Protein AF-A0A7W1L2C9-F1 (afdb_monomer_lite)

Sequence (223 aa):
MSAKVLQIIEAGPLLKAVPKPQPEESPPPKVDAHSEAVGVLASTPTKADAHTAPQVDAHKNDRHSKTRARVSLRPNKDILQRFRVFCAQHGIDLQDFFELAGVHYIEYVDAHKLQVVDAKTPSDDLMIFKTDDDIICLYREYTGNRWKPGDDRAAARFNQTDRRVIELGILQTKFRAGRKRINSFAYFVPEIEEIIELQISTEMLAVVLRRRREQWVKLQGQA

Radius of gyration: 32.8 Å; chains: 1; bounding box: 50×90×96 Å

Secondary structure (DSSP, 8-state):
------PPP------PPPPPPPPP---------------------------------TTTT-TTGGG---------HHHHHHHHHHHHHHT--HHHHHHHHHHHHHHHHHHHHHHT---------S---PPPHHHHHHHHHHH-PPP-HHHHHHHGGGTTS-HHHHHHHHHHHHHHHTTPPP-SGGGTHHHHHHHHHTT--HHHHHHHHHHHHHHHHHHHTT-

Structure (mmCIF, N/CA/C/O backbone):
data_AF-A0A7W1L2C9-F1
#
_entry.id   AF-A0A7W1L2C9-F1
#
loop_
_atom_site.group_PDB
_atom_site.id
_atom_site.type_symbol
_atom_site.label_atom_id
_atom_site.label_alt_id
_atom_site.label_comp_id
_atom_site.label_asym_id
_atom_site.label_entity_id
_atom_site.label_seq_id
_atom_site.pdbx_PDB_ins_code
_atom_site.Cartn_x
_atom_site.Cartn_y
_atom_site.Cartn_z
_atom_site.occupancy
_atom_site.B_iso_or_equiv
_atom_site.auth_seq_id
_atom_site.auth_comp_id
_atom_site.auth_asym_id
_atom_site.auth_atom_id
_atom_site.pdbx_PDB_model_num
ATOM 1 N N . MET A 1 1 ? 8.184 44.073 -33.736 1.00 45.25 1 MET A N 1
ATOM 2 C CA . MET A 1 1 ? 8.603 44.827 -32.537 1.00 45.25 1 MET A CA 1
ATOM 3 C C . MET A 1 1 ? 7.383 45.059 -31.665 1.00 45.25 1 MET A C 1
ATOM 5 O O . MET A 1 1 ? 6.500 45.768 -32.114 1.00 45.25 1 MET A O 1
ATOM 9 N N . SER A 1 2 ? 7.292 44.419 -30.498 1.00 42.06 2 SER A N 1
ATOM 10 C CA . SER A 1 2 ? 6.789 45.025 -29.252 1.00 42.06 2 SER A CA 1
ATOM 11 C C . SER A 1 2 ? 6.774 43.940 -28.176 1.00 42.06 2 SER A C 1
ATOM 13 O O . SER A 1 2 ? 5.904 43.074 -28.156 1.00 42.06 2 SER A O 1
ATOM 15 N N . ALA A 1 3 ? 7.781 43.973 -27.310 1.00 46.75 3 ALA A N 1
ATOM 16 C CA . ALA A 1 3 ? 7.834 43.177 -26.097 1.00 46.75 3 ALA A CA 1
ATOM 17 C C . ALA A 1 3 ? 6.904 43.806 -25.051 1.00 46.75 3 ALA A C 1
ATOM 19 O O . ALA A 1 3 ? 6.967 45.014 -24.820 1.00 46.75 3 ALA A O 1
ATOM 20 N N . LYS A 1 4 ? 6.060 43.000 -24.403 1.00 54.03 4 LYS A N 1
ATOM 21 C CA . LYS A 1 4 ? 5.430 43.371 -23.133 1.00 54.03 4 LYS A CA 1
ATOM 22 C C . LYS A 1 4 ? 5.818 42.343 -22.081 1.00 54.03 4 LYS A C 1
ATOM 24 O O . LYS A 1 4 ? 5.312 41.229 -22.041 1.00 54.03 4 LYS A O 1
ATOM 29 N N . VAL A 1 5 ? 6.787 42.780 -21.289 1.00 56.44 5 VAL A N 1
ATOM 30 C CA . VAL A 1 5 ? 7.244 42.226 -20.021 1.00 56.44 5 VAL A CA 1
ATOM 31 C C . VAL A 1 5 ? 6.086 42.290 -19.025 1.00 56.44 5 VAL A C 1
ATOM 33 O O . VAL A 1 5 ? 5.532 43.364 -18.799 1.00 56.44 5 VAL A O 1
ATOM 36 N N . LEU A 1 6 ? 5.735 41.156 -18.425 1.00 59.25 6 LEU A N 1
ATOM 37 C CA . LEU A 1 6 ? 4.940 41.098 -17.201 1.00 59.25 6 LEU A CA 1
ATOM 38 C C . LEU A 1 6 ? 5.766 40.353 -16.155 1.00 59.25 6 LEU A C 1
ATOM 40 O O . LEU A 1 6 ? 5.901 39.133 -16.197 1.00 59.25 6 LEU A O 1
ATOM 44 N N . GLN A 1 7 ? 6.356 41.132 -15.252 1.00 54.84 7 GLN A N 1
ATOM 45 C CA . GLN A 1 7 ? 6.893 40.667 -13.982 1.00 54.84 7 GLN A CA 1
ATOM 46 C C . GLN A 1 7 ? 5.711 40.440 -13.037 1.00 54.84 7 GLN A C 1
ATOM 48 O O . GLN A 1 7 ? 4.963 41.374 -12.750 1.00 54.84 7 GLN A O 1
ATOM 53 N N . ILE A 1 8 ? 5.534 39.205 -12.571 1.00 57.72 8 ILE A N 1
ATOM 54 C CA . ILE A 1 8 ? 4.637 38.892 -11.460 1.00 57.72 8 ILE A CA 1
ATOM 55 C C . ILE A 1 8 ? 5.511 38.717 -10.223 1.00 57.72 8 ILE A C 1
ATOM 57 O O . ILE A 1 8 ? 6.453 37.930 -10.209 1.00 57.72 8 ILE A O 1
ATOM 61 N N . ILE A 1 9 ? 5.197 39.542 -9.234 1.00 54.84 9 ILE A N 1
ATOM 62 C CA . ILE A 1 9 ? 5.862 39.709 -7.950 1.00 54.84 9 ILE A CA 1
ATOM 63 C C . ILE A 1 9 ? 5.532 38.510 -7.053 1.00 54.84 9 ILE A C 1
ATOM 65 O O . ILE A 1 9 ? 4.362 38.185 -6.848 1.00 54.84 9 ILE A O 1
ATOM 69 N N . GLU A 1 10 ? 6.570 37.881 -6.505 1.00 51.75 10 GLU A N 1
ATOM 70 C CA . GLU A 1 10 ? 6.481 36.920 -5.407 1.00 51.75 10 GLU A CA 1
ATOM 71 C C . GLU A 1 10 ? 6.030 37.636 -4.126 1.00 51.75 10 GLU A C 1
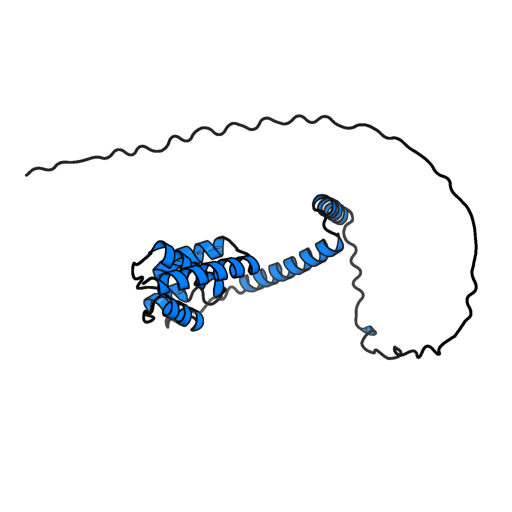ATOM 73 O O . GLU A 1 10 ? 6.755 38.453 -3.560 1.00 51.75 10 GLU A O 1
ATOM 78 N N . ALA A 1 11 ? 4.829 37.315 -3.646 1.00 55.00 11 ALA A N 1
ATOM 79 C CA . ALA A 1 11 ? 4.399 37.627 -2.289 1.00 55.00 11 ALA A CA 1
ATOM 80 C C . ALA A 1 11 ? 4.517 36.350 -1.448 1.00 55.00 11 ALA A C 1
ATOM 82 O O . ALA A 1 11 ? 3.634 35.491 -1.465 1.00 55.00 11 ALA A O 1
ATOM 83 N N . GLY A 1 12 ? 5.643 36.208 -0.746 1.00 54.06 12 GLY A N 1
ATOM 84 C CA . GLY A 1 12 ? 5.850 35.144 0.233 1.00 54.06 12 GLY A CA 1
ATOM 85 C C . GLY A 1 12 ? 4.898 35.290 1.433 1.00 54.06 12 GLY A C 1
ATOM 86 O O . GLY A 1 12 ? 4.607 36.414 1.853 1.00 54.06 12 GLY A O 1
ATOM 87 N N . PRO A 1 13 ? 4.392 34.184 2.005 1.00 62.78 13 PRO A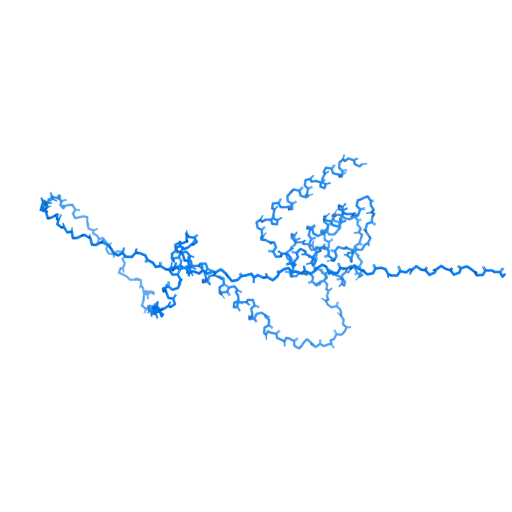 N 1
ATOM 88 C CA . PRO A 1 13 ? 3.485 34.244 3.142 1.00 62.78 13 PRO A CA 1
ATOM 89 C C . PRO A 1 13 ? 4.218 34.631 4.436 1.00 62.78 13 PRO A C 1
ATOM 91 O O . PRO A 1 13 ? 5.194 34.002 4.844 1.00 62.78 13 PRO A O 1
ATOM 94 N N . LEU A 1 14 ? 3.686 35.661 5.100 1.00 56.81 14 LEU A N 1
ATOM 95 C CA . LEU A 1 14 ? 4.005 36.075 6.466 1.00 56.81 14 LEU A CA 1
ATOM 96 C C . LEU A 1 14 ? 3.824 34.904 7.447 1.00 56.81 14 LEU A C 1
ATOM 98 O O . LEU A 1 14 ? 2.698 34.517 7.769 1.00 56.81 14 LEU A O 1
ATOM 102 N N . LEU A 1 15 ? 4.935 34.383 7.967 1.00 54.78 15 LEU A N 1
ATOM 103 C CA . LEU A 1 15 ? 4.950 33.500 9.131 1.00 54.78 15 LEU A CA 1
ATOM 104 C C . LEU A 1 15 ? 4.442 34.282 10.351 1.00 54.78 15 LEU A C 1
ATOM 106 O O . LEU A 1 15 ? 5.113 35.179 10.862 1.00 54.78 15 LEU A O 1
ATOM 110 N N . LYS A 1 16 ? 3.232 33.953 10.811 1.00 61.84 16 LYS A N 1
ATOM 111 C CA . LYS A 1 16 ? 2.705 34.434 12.091 1.00 61.84 16 LYS A CA 1
ATOM 112 C C . LYS A 1 16 ? 3.468 33.757 13.230 1.00 61.84 16 LYS A C 1
ATOM 114 O O . LYS A 1 16 ? 3.617 32.539 13.249 1.00 61.84 16 LYS A O 1
ATOM 119 N N . ALA A 1 17 ? 3.943 34.576 14.163 1.00 60.81 17 ALA A N 1
ATOM 120 C CA . ALA A 1 17 ? 4.671 34.162 15.351 1.00 60.81 17 ALA A CA 1
ATOM 121 C C . ALA A 1 17 ? 3.859 33.167 16.199 1.00 60.81 17 ALA A C 1
ATOM 123 O O . ALA A 1 17 ? 2.709 33.424 16.554 1.00 60.81 17 ALA A O 1
ATOM 124 N N . VAL A 1 18 ? 4.490 32.041 16.530 1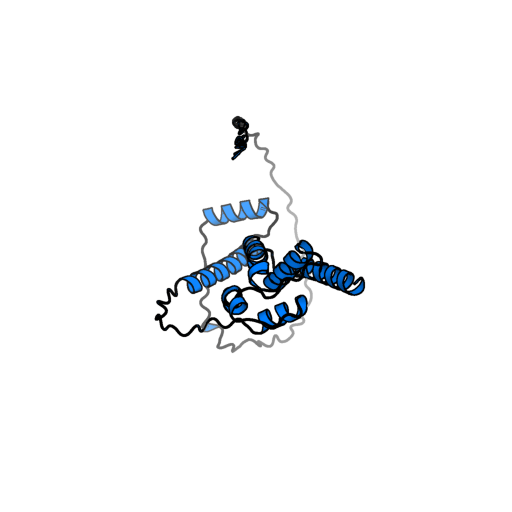.00 65.56 18 VAL A N 1
ATOM 125 C CA . VAL A 1 18 ? 3.989 31.040 17.476 1.00 65.56 18 VAL A CA 1
ATOM 126 C C . VAL A 1 18 ? 4.106 31.612 18.898 1.00 65.56 18 VAL A C 1
ATOM 128 O O . VAL A 1 18 ? 5.202 32.031 19.282 1.00 65.56 18 VAL A O 1
ATOM 131 N N . PRO A 1 19 ? 3.022 31.666 19.694 1.00 66.19 19 PRO A N 1
ATOM 132 C CA . PRO A 1 19 ? 3.102 32.099 21.082 1.00 66.19 19 PRO A CA 1
ATOM 133 C C . PRO A 1 19 ? 3.855 31.073 21.942 1.00 66.19 19 PRO A C 1
ATOM 135 O O . PRO A 1 19 ? 3.669 29.863 21.838 1.00 66.19 19 PRO A O 1
ATOM 138 N N . LYS A 1 20 ? 4.734 31.607 22.791 1.00 64.19 20 LYS A N 1
ATOM 139 C CA . LYS A 1 20 ? 5.613 30.907 23.733 1.00 64.19 20 LYS A CA 1
ATOM 140 C C . LYS A 1 20 ? 4.772 30.219 24.831 1.00 64.19 20 LYS A C 1
ATOM 142 O O . LYS A 1 20 ? 3.927 30.901 25.411 1.00 64.19 20 LYS A O 1
ATOM 147 N N . PRO A 1 21 ? 4.986 28.931 25.157 1.00 56.22 21 PRO A N 1
ATOM 148 C CA . PRO A 1 21 ? 4.278 28.277 26.257 1.00 56.22 21 PRO A CA 1
ATOM 149 C C . PRO A 1 21 ? 4.734 28.848 27.608 1.00 56.22 21 PRO A C 1
ATOM 151 O O . PRO A 1 21 ? 5.933 28.986 27.863 1.00 56.22 21 PRO A O 1
ATOM 154 N N . GLN A 1 22 ? 3.767 29.211 28.454 1.00 62.97 22 GLN A N 1
ATOM 155 C CA . GLN A 1 22 ? 4.004 29.570 29.852 1.00 62.97 22 GLN A CA 1
ATOM 156 C C . GLN A 1 22 ? 4.202 28.302 30.705 1.00 62.97 22 GLN A C 1
ATOM 158 O O . GLN A 1 22 ? 3.606 27.270 30.395 1.00 62.97 22 GLN A O 1
ATOM 163 N N . PRO A 1 23 ? 5.034 28.359 31.760 1.00 60.56 23 PRO A N 1
ATOM 164 C CA . PRO A 1 23 ? 5.236 27.247 32.682 1.00 60.56 23 PRO A CA 1
ATOM 165 C C . PRO A 1 23 ? 4.021 27.088 33.608 1.00 60.56 23 PRO A C 1
ATOM 167 O O . PRO A 1 23 ? 3.684 28.011 34.346 1.00 60.56 23 PRO A O 1
ATOM 170 N N . GLU A 1 24 ? 3.375 25.919 33.572 1.00 63.53 24 GLU A N 1
ATOM 171 C CA . GLU A 1 24 ? 2.377 25.531 34.571 1.00 63.53 24 GLU A CA 1
ATOM 172 C C . GLU A 1 24 ? 3.064 25.223 35.905 1.00 63.53 24 GLU A C 1
ATOM 174 O O . GLU A 1 24 ? 3.905 24.331 36.037 1.00 63.53 24 GLU A O 1
ATOM 179 N N . GLU A 1 25 ? 2.689 26.024 36.892 1.00 53.03 25 GLU A N 1
ATOM 180 C CA . GLU A 1 25 ? 3.097 25.981 38.283 1.00 53.03 25 GLU A CA 1
ATOM 181 C C . GLU A 1 25 ? 2.326 24.864 39.005 1.00 53.03 25 GLU A C 1
ATOM 183 O O . GLU A 1 25 ? 1.101 24.890 39.116 1.00 53.03 25 GLU A O 1
ATOM 188 N N . SER A 1 26 ? 3.044 23.848 39.483 1.00 60.34 26 SER A N 1
ATOM 189 C CA . SER A 1 26 ? 2.494 22.830 40.386 1.00 60.34 26 SER A CA 1
ATOM 190 C C . SER A 1 26 ? 2.449 23.363 41.820 1.00 60.34 26 SER A C 1
ATOM 192 O O . SER A 1 26 ? 3.417 23.988 42.257 1.00 60.34 26 SER A O 1
ATOM 194 N N . PRO A 1 27 ? 1.426 22.996 42.611 1.00 71.56 27 PRO A N 1
ATOM 195 C CA . PRO A 1 27 ? 1.694 22.697 44.018 1.00 71.56 27 PRO A CA 1
ATOM 196 C C . PRO A 1 27 ? 1.162 21.326 44.501 1.00 71.56 27 PRO A C 1
ATOM 198 O O . PRO A 1 27 ? 0.245 20.769 43.896 1.00 71.56 27 PRO A O 1
ATOM 201 N N . PRO A 1 28 ? 1.751 20.766 45.586 1.00 69.12 28 PRO A N 1
ATOM 202 C CA . PRO A 1 28 ? 1.682 19.345 45.937 1.00 69.12 28 PRO A CA 1
ATOM 203 C C . PRO A 1 28 ? 0.816 19.088 47.208 1.00 69.12 28 PRO A C 1
ATOM 205 O O . PRO A 1 28 ? -0.092 19.868 47.493 1.00 69.12 28 PRO A O 1
ATOM 208 N N . PRO A 1 29 ? 0.999 17.964 47.936 1.00 61.94 29 PRO A N 1
ATOM 209 C CA . PRO A 1 29 ? 0.010 16.910 48.169 1.00 61.94 29 PRO A CA 1
ATOM 210 C C . PRO A 1 29 ? -0.730 17.036 49.516 1.00 61.94 29 PRO A C 1
ATOM 212 O O . PRO A 1 29 ? -0.304 17.756 50.419 1.00 61.94 29 PRO A O 1
ATOM 215 N N . LYS A 1 30 ? -1.812 16.265 49.705 1.00 55.50 30 LYS A N 1
ATOM 216 C CA . LYS A 1 30 ? -2.440 16.089 51.024 1.00 55.50 30 LYS A CA 1
ATOM 217 C C . LYS A 1 30 ? -2.549 14.620 51.445 1.00 55.50 30 LYS A C 1
ATOM 219 O O . LYS A 1 30 ? -3.394 13.896 50.941 1.00 55.50 30 LYS A O 1
ATOM 224 N N . VAL A 1 31 ? -1.624 14.276 52.344 1.00 45.88 31 VAL A N 1
ATOM 225 C CA . VAL A 1 31 ? -1.740 13.612 53.662 1.00 45.88 31 VAL A CA 1
ATOM 226 C C . VAL A 1 31 ? -2.666 12.408 53.882 1.00 45.88 31 VAL A C 1
ATOM 228 O O . VAL A 1 31 ? -3.815 12.360 53.460 1.00 45.88 31 VAL A O 1
ATOM 231 N N . ASP A 1 32 ? -2.098 11.498 54.671 1.00 51.69 32 ASP A N 1
ATOM 232 C CA . ASP A 1 32 ? -2.546 10.202 55.169 1.00 51.69 32 ASP A CA 1
ATOM 233 C C . ASP A 1 32 ? -3.856 10.193 55.972 1.00 51.69 32 ASP A C 1
ATOM 235 O O . ASP A 1 32 ? -4.168 11.135 56.701 1.00 51.69 32 ASP A O 1
ATOM 239 N N . ALA A 1 33 ? -4.533 9.038 55.972 1.00 45.53 33 ALA A N 1
ATOM 240 C CA . ALA A 1 33 ? -5.278 8.567 57.138 1.00 45.53 33 ALA A CA 1
ATOM 241 C C . ALA A 1 33 ? -5.345 7.029 57.179 1.00 45.53 33 ALA A C 1
ATOM 243 O O . ALA A 1 33 ? -5.874 6.373 56.283 1.00 45.53 33 ALA A O 1
ATOM 244 N N . HIS A 1 34 ? -4.783 6.492 58.260 1.00 43.34 34 HIS A N 1
ATOM 245 C CA . HIS A 1 34 ? -4.904 5.131 58.770 1.00 43.34 34 HIS A CA 1
ATOM 246 C C . HIS A 1 34 ? -6.360 4.642 58.869 1.00 43.34 34 HIS A C 1
ATOM 248 O O . HIS A 1 34 ? -7.230 5.416 59.255 1.00 43.34 34 HIS A O 1
ATOM 254 N N . SER A 1 35 ? -6.582 3.330 58.709 1.00 44.00 35 SER A N 1
ATOM 255 C CA . SER A 1 35 ? -7.325 2.585 59.736 1.00 44.00 35 SER A CA 1
ATOM 256 C C . SER A 1 35 ? -7.077 1.071 59.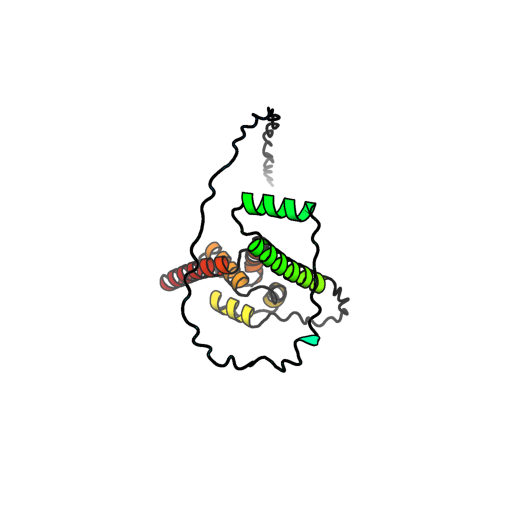690 1.00 44.00 35 SER A C 1
ATOM 258 O O . SER A 1 35 ? -7.308 0.396 58.690 1.00 44.00 35 SER A O 1
ATOM 260 N N . GLU A 1 36 ? -6.598 0.587 60.833 1.00 40.34 36 GLU A N 1
ATOM 261 C CA . GLU A 1 36 ? -6.596 -0.777 61.376 1.00 40.34 36 GLU A CA 1
ATOM 262 C C . GLU A 1 36 ? -8.002 -1.421 61.290 1.00 40.34 36 GLU A C 1
ATOM 264 O O . GLU A 1 36 ? -9.003 -0.727 61.424 1.00 40.34 36 GLU A O 1
ATOM 269 N N . ALA A 1 37 ? -8.162 -2.677 60.858 1.00 43.16 37 ALA A N 1
ATOM 270 C CA . ALA A 1 37 ? -7.995 -3.957 61.566 1.00 43.16 37 ALA A CA 1
ATOM 271 C C . ALA A 1 37 ? -9.313 -4.560 62.104 1.00 43.16 37 ALA A C 1
ATOM 273 O O . ALA A 1 37 ? -10.245 -3.861 62.483 1.00 43.16 37 ALA A O 1
ATOM 274 N N . VAL A 1 38 ? -9.269 -5.894 62.231 1.00 40.47 38 VAL A N 1
ATOM 275 C CA . VAL A 1 38 ? -10.118 -6.807 63.024 1.00 40.47 38 VAL A CA 1
ATOM 276 C C . VAL A 1 38 ? -11.335 -7.434 62.327 1.00 40.47 38 VAL A C 1
ATOM 278 O O . VAL A 1 38 ? -12.265 -6.767 61.893 1.00 40.47 38 VAL A O 1
ATOM 281 N N . GLY A 1 39 ? -11.345 -8.775 62.322 1.00 40.28 39 GLY A N 1
ATOM 282 C CA . GLY A 1 39 ? -12.506 -9.596 61.970 1.00 40.28 39 GLY A CA 1
ATOM 283 C C . GLY A 1 39 ? -12.218 -11.098 61.873 1.00 40.28 39 GLY A C 1
ATOM 284 O O . GLY A 1 39 ? -12.413 -11.695 60.824 1.00 40.28 39 GLY A O 1
ATOM 285 N N . VAL A 1 40 ? -11.712 -11.700 62.953 1.00 46.12 40 VAL A N 1
ATOM 286 C CA . VAL A 1 40 ? -11.613 -13.160 63.163 1.00 46.12 40 VAL A CA 1
ATOM 287 C C . VAL A 1 40 ? -13.015 -13.772 63.308 1.00 46.12 40 VAL A C 1
ATOM 289 O O . VAL A 1 40 ? -13.827 -13.174 64.002 1.00 46.12 40 VAL A O 1
ATOM 292 N N . LEU A 1 41 ? -13.259 -14.956 62.714 1.00 42.09 41 LEU A N 1
ATOM 293 C CA . LEU A 1 41 ? -14.062 -16.111 63.207 1.00 42.09 41 LEU A CA 1
ATOM 294 C C . LEU A 1 41 ? -14.157 -17.157 62.063 1.00 42.09 41 LEU A C 1
ATOM 296 O O . LEU A 1 41 ? -14.648 -16.859 60.984 1.00 42.09 41 LEU A O 1
ATOM 300 N N . ALA A 1 42 ? -13.445 -18.285 62.132 1.00 38.91 42 ALA A N 1
ATOM 301 C CA . ALA A 1 42 ? -13.821 -19.562 62.762 1.00 38.91 42 ALA A CA 1
ATOM 302 C C . ALA A 1 42 ? -14.732 -20.485 61.907 1.00 38.91 42 ALA A C 1
ATOM 304 O O . ALA A 1 42 ? -15.942 -20.319 61.849 1.00 38.91 42 ALA A O 1
ATOM 305 N N . SER A 1 43 ? -14.082 -21.517 61.350 1.00 46.53 43 SER A N 1
ATOM 306 C CA . SER A 1 43 ? -14.462 -22.945 61.358 1.00 46.53 43 SER A CA 1
ATOM 307 C C . SER A 1 43 ? -15.747 -23.439 60.672 1.00 46.53 43 SER A C 1
ATOM 309 O O . SER A 1 43 ? -16.848 -23.224 61.156 1.00 46.53 43 SER A O 1
ATOM 311 N N . THR A 1 44 ? -15.579 -24.326 59.681 1.00 47.53 44 THR A N 1
ATOM 312 C CA . THR A 1 44 ? -16.129 -25.707 59.678 1.00 47.53 44 THR A CA 1
ATOM 313 C C . THR A 1 44 ? -15.479 -26.542 58.555 1.00 47.53 44 THR A C 1
ATOM 315 O O . THR A 1 44 ? -15.417 -26.080 57.418 1.00 47.53 44 THR A O 1
ATOM 318 N N . PRO A 1 45 ? -14.984 -27.769 58.826 1.00 48.62 45 PRO A N 1
ATOM 319 C CA . PRO A 1 45 ? -14.582 -28.715 57.791 1.00 48.62 45 PRO A CA 1
ATOM 320 C C . PRO A 1 45 ? -15.725 -29.693 57.490 1.00 48.62 45 PRO A C 1
ATOM 322 O O . PRO A 1 45 ? -16.044 -30.569 58.297 1.00 48.62 45 PRO A O 1
ATOM 325 N N . THR A 1 46 ? -16.321 -29.578 56.308 1.00 43.50 46 THR A N 1
ATOM 326 C CA . THR A 1 46 ? -17.264 -30.579 55.802 1.00 43.50 46 THR A CA 1
ATOM 327 C C . THR A 1 46 ? -16.469 -31.729 55.190 1.00 43.50 46 THR A C 1
ATOM 329 O O . THR A 1 46 ? -15.867 -31.589 54.127 1.00 43.50 46 THR A O 1
ATOM 332 N N . LYS A 1 47 ? -16.445 -32.872 55.882 1.00 49.91 47 LYS A N 1
ATOM 333 C CA . LYS A 1 47 ? -16.041 -34.157 55.305 1.00 49.91 47 LYS A CA 1
ATOM 334 C C . LYS A 1 47 ? -17.072 -34.541 54.242 1.00 49.91 47 LYS A C 1
ATOM 336 O O . LYS A 1 47 ? -18.224 -34.785 54.585 1.00 49.91 47 LYS A O 1
ATOM 341 N N . ALA A 1 48 ? -16.651 -34.590 52.984 1.00 49.12 48 ALA A N 1
ATOM 342 C CA . ALA A 1 48 ? -17.369 -35.281 51.925 1.00 49.12 48 ALA A CA 1
ATOM 343 C C . ALA A 1 48 ? -16.533 -36.487 51.493 1.00 49.12 48 ALA A C 1
ATO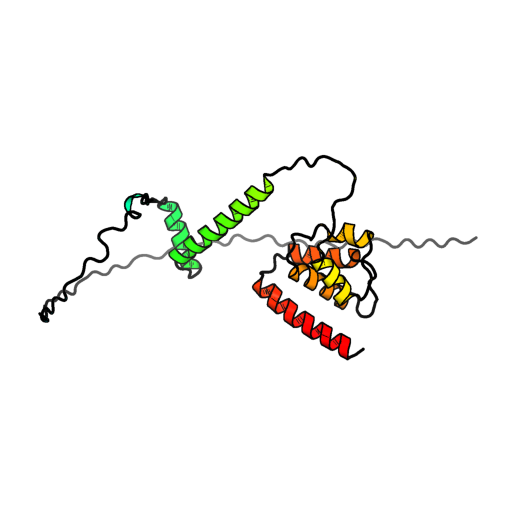M 345 O O . ALA A 1 48 ? -15.315 -36.389 51.327 1.00 49.12 48 ALA A O 1
ATOM 346 N N . ASP A 1 49 ? -17.220 -37.618 51.413 1.00 42.47 49 ASP A N 1
ATOM 347 C CA . ASP A 1 49 ? -16.691 -38.957 51.244 1.00 42.47 49 ASP A CA 1
ATOM 348 C C . ASP A 1 49 ? -15.802 -39.143 50.016 1.00 42.47 49 ASP A C 1
ATOM 350 O O . ASP A 1 49 ? -16.043 -38.644 48.915 1.00 42.47 49 ASP A O 1
ATOM 354 N N . ALA A 1 50 ? -14.763 -39.936 50.251 1.00 48.78 50 ALA A N 1
ATOM 355 C CA . ALA A 1 50 ? -13.810 -40.400 49.273 1.00 48.78 50 ALA A CA 1
ATOM 356 C C . ALA A 1 50 ? -14.446 -41.455 48.358 1.00 48.78 50 ALA A C 1
ATOM 358 O O . ALA A 1 50 ? -14.628 -42.607 48.746 1.00 48.78 50 ALA A O 1
ATOM 359 N N . HIS A 1 51 ? -14.665 -41.090 47.098 1.00 48.44 51 HIS A N 1
ATOM 360 C CA . HIS A 1 51 ? -14.590 -42.041 45.995 1.00 48.44 51 HIS A CA 1
ATOM 361 C C . HIS A 1 51 ? -13.236 -41.862 45.312 1.00 48.44 51 HIS A C 1
ATOM 363 O O . HIS A 1 51 ? -13.062 -41.056 44.400 1.00 48.44 51 HIS A O 1
ATOM 369 N N . THR A 1 52 ? -12.247 -42.604 45.808 1.00 50.72 52 THR A N 1
ATOM 370 C CA . THR A 1 52 ? -10.932 -42.736 45.183 1.00 50.72 52 THR A CA 1
ATOM 371 C C . THR A 1 52 ? -11.097 -43.512 43.879 1.00 50.72 52 THR A C 1
ATOM 373 O O . THR A 1 52 ? -11.071 -44.740 43.860 1.00 50.72 52 THR A O 1
ATOM 376 N N . ALA A 1 53 ? -11.294 -42.795 42.774 1.00 49.75 53 ALA A N 1
ATOM 377 C CA . ALA A 1 53 ? -11.040 -43.355 41.457 1.00 49.75 53 ALA A CA 1
ATOM 378 C C . ALA A 1 53 ? -9.545 -43.719 41.378 1.00 49.75 53 ALA A C 1
ATOM 380 O O . ALA A 1 53 ? -8.715 -42.927 41.839 1.00 49.75 53 ALA A O 1
ATOM 381 N N . PRO A 1 54 ? -9.165 -44.885 40.825 1.00 48.06 54 PRO A N 1
ATOM 382 C CA . PRO A 1 54 ? -7.766 -45.180 40.568 1.00 48.06 54 PRO A CA 1
ATOM 383 C C . PRO A 1 54 ? -7.251 -44.141 39.571 1.00 48.06 54 PRO A C 1
ATOM 385 O O . PRO A 1 54 ? -7.592 -44.157 38.388 1.00 48.06 54 PRO A O 1
ATOM 388 N N . GLN A 1 55 ? -6.467 -43.196 40.082 1.00 53.78 55 GLN A N 1
ATOM 389 C CA . GLN A 1 55 ? -5.760 -42.211 39.288 1.00 53.78 55 GLN A CA 1
ATOM 390 C C . GLN A 1 55 ? -4.700 -42.986 38.504 1.00 53.78 55 GLN A C 1
ATOM 392 O O . GLN A 1 55 ? -3.643 -43.344 39.017 1.00 53.78 55 GLN A O 1
ATOM 397 N N . VAL A 1 56 ? -5.042 -43.355 37.273 1.00 51.66 56 VAL A N 1
ATOM 398 C CA . VAL A 1 56 ? -4.089 -43.939 36.340 1.00 51.66 56 VAL A CA 1
ATOM 399 C C . VAL A 1 56 ? -3.073 -42.841 36.045 1.00 51.66 56 VAL A C 1
ATOM 401 O O . VAL A 1 56 ? -3.400 -41.852 35.391 1.00 51.66 56 VAL A O 1
ATOM 404 N N . ASP A 1 57 ? -1.861 -42.998 36.577 1.00 57.12 57 ASP A N 1
ATOM 405 C CA . ASP A 1 57 ? -0.691 -42.164 36.298 1.00 57.12 57 ASP A CA 1
ATOM 406 C C . ASP A 1 57 ? -0.341 -42.234 34.799 1.00 57.12 57 ASP A C 1
ATOM 408 O O . ASP A 1 57 ? 0.588 -42.921 34.371 1.00 57.12 57 ASP A O 1
ATOM 412 N N . ALA A 1 58 ? -1.088 -41.505 33.969 1.00 55.06 58 ALA A N 1
ATOM 413 C CA . ALA A 1 58 ? -0.903 -41.437 32.520 1.00 55.06 58 ALA A CA 1
ATOM 414 C C . ALA A 1 58 ? 0.338 -40.620 32.098 1.00 55.06 58 ALA A C 1
ATOM 416 O O . ALA A 1 58 ? 0.602 -40.458 30.909 1.00 55.06 58 ALA A O 1
ATOM 417 N N . HIS A 1 59 ? 1.132 -40.114 33.047 1.00 55.44 59 HIS A N 1
ATOM 418 C CA . HIS A 1 59 ? 2.309 -39.280 32.769 1.00 55.44 59 HIS A CA 1
ATOM 419 C C . HIS A 1 59 ? 3.640 -39.912 33.179 1.00 55.44 59 HIS A C 1
ATOM 421 O O . HIS A 1 59 ? 4.670 -39.241 33.259 1.00 55.44 59 HIS A O 1
ATOM 427 N N . LYS A 1 60 ? 3.666 -41.228 33.381 1.00 53.81 60 LYS A N 1
ATOM 428 C CA . LYS A 1 60 ? 4.906 -41.966 33.616 1.00 53.81 60 LYS A CA 1
ATOM 429 C C . LYS A 1 60 ? 5.496 -42.404 32.274 1.00 53.81 60 LYS A C 1
ATOM 431 O O . LYS A 1 60 ? 5.346 -43.561 31.910 1.00 53.81 60 LYS A O 1
ATOM 436 N N . ASN A 1 61 ? 6.082 -41.456 31.528 1.00 57.91 61 ASN A N 1
ATOM 437 C CA . ASN A 1 61 ? 7.113 -41.633 30.474 1.00 57.91 61 ASN A CA 1
ATOM 438 C C . ASN A 1 61 ? 7.080 -40.562 29.365 1.00 57.91 61 ASN A C 1
ATOM 440 O O . ASN A 1 61 ? 7.435 -40.861 28.223 1.00 57.91 61 ASN A O 1
ATOM 444 N N . ASP A 1 62 ? 6.758 -39.299 29.665 1.00 59.91 62 ASP A N 1
ATOM 445 C CA . ASP A 1 62 ? 7.163 -38.240 28.735 1.00 59.91 62 ASP A CA 1
ATOM 446 C C . ASP A 1 62 ? 8.686 -38.031 28.832 1.00 59.91 62 ASP A C 1
ATOM 448 O O . ASP A 1 62 ? 9.206 -37.265 29.649 1.00 59.91 62 ASP A O 1
ATOM 452 N N . ARG A 1 63 ? 9.428 -38.775 28.002 1.00 59.84 63 ARG A N 1
ATOM 453 C CA . ARG A 1 63 ? 10.887 -38.662 27.862 1.00 59.84 63 ARG A CA 1
ATOM 454 C C . ARG A 1 63 ? 11.326 -37.280 27.354 1.00 59.84 63 ARG A C 1
ATOM 456 O O . ARG A 1 63 ? 12.516 -36.988 27.447 1.00 59.84 63 ARG A O 1
ATOM 463 N N . HIS A 1 64 ? 10.414 -36.416 26.897 1.00 59.66 64 HIS A N 1
ATOM 464 C CA . HIS A 1 64 ? 10.732 -35.069 26.412 1.00 59.66 64 HIS A CA 1
ATOM 465 C C . HIS A 1 64 ? 10.686 -33.983 27.501 1.00 59.66 64 HIS A C 1
ATOM 467 O O . HIS A 1 64 ? 11.167 -32.871 27.278 1.00 59.66 64 HIS A O 1
ATOM 473 N N . SER A 1 65 ? 10.204 -34.296 28.709 1.00 54.62 65 SER A N 1
ATOM 474 C CA . SER A 1 65 ? 10.175 -33.345 29.834 1.00 54.62 65 SER A CA 1
ATOM 475 C C . SER A 1 65 ? 11.571 -32.950 30.346 1.00 54.62 65 SER A C 1
ATOM 477 O O . SER A 1 65 ? 11.727 -31.872 30.923 1.00 54.62 65 SER A O 1
ATOM 479 N N . LYS A 1 66 ? 12.599 -33.784 30.138 1.00 58.41 66 LYS A N 1
ATOM 480 C CA . LYS A 1 66 ? 13.927 -33.599 30.755 1.00 58.41 66 LYS A CA 1
ATOM 481 C C . LYS A 1 66 ? 14.816 -32.555 30.069 1.00 58.41 66 LYS A C 1
ATOM 483 O O . LYS A 1 66 ? 15.867 -32.230 30.611 1.00 58.41 66 LYS A O 1
ATOM 488 N N . THR A 1 67 ? 14.408 -32.016 28.921 1.00 59.81 67 THR A N 1
ATOM 489 C CA . THR A 1 67 ? 15.267 -31.138 28.099 1.00 59.81 67 THR A CA 1
ATOM 490 C C . THR A 1 67 ? 14.818 -29.678 28.074 1.00 59.81 67 THR A C 1
ATOM 492 O O . THR A 1 67 ? 15.483 -28.841 27.467 1.00 59.81 67 THR A O 1
ATOM 495 N N . ARG A 1 68 ? 13.707 -29.325 28.733 1.00 62.91 68 ARG A N 1
ATOM 496 C CA . ARG A 1 68 ? 13.284 -27.922 28.838 1.00 62.91 68 ARG A CA 1
ATOM 497 C C . ARG A 1 68 ? 13.992 -27.273 30.021 1.00 62.91 68 ARG A C 1
ATOM 499 O O . ARG A 1 68 ? 13.567 -27.421 31.165 1.00 62.91 68 ARG A O 1
ATOM 506 N N . ALA A 1 69 ? 15.075 -26.551 29.744 1.00 68.56 69 ALA A N 1
ATOM 507 C CA . ALA A 1 69 ? 15.675 -25.662 30.727 1.00 68.56 69 ALA A CA 1
ATOM 508 C C . ALA A 1 69 ? 14.605 -24.662 31.193 1.00 68.56 69 ALA A C 1
ATOM 510 O O . ALA A 1 69 ? 14.061 -23.902 30.392 1.00 68.56 69 ALA A O 1
ATOM 511 N N . ARG A 1 70 ? 14.265 -24.682 32.486 1.00 71.69 70 ARG A N 1
ATOM 512 C CA . ARG A 1 70 ? 13.413 -23.647 33.077 1.00 71.69 70 ARG A CA 1
ATOM 513 C C . ARG A 1 70 ? 14.181 -22.333 33.030 1.00 71.69 70 ARG A C 1
ATOM 515 O O . ARG A 1 70 ? 15.113 -22.128 33.803 1.00 71.69 70 ARG A O 1
ATOM 522 N N . VAL A 1 71 ? 13.788 -21.451 32.121 1.00 71.12 71 VAL A N 1
ATOM 523 C CA . VAL A 1 71 ? 14.338 -20.100 32.052 1.00 71.12 71 VAL A CA 1
ATOM 524 C C . VAL A 1 71 ? 13.682 -19.278 33.159 1.00 71.12 71 VAL A C 1
ATOM 526 O O . VAL A 1 71 ? 12.518 -18.901 33.068 1.00 71.12 71 VAL A O 1
ATOM 529 N N . SER A 1 72 ? 14.419 -19.040 34.243 1.00 79.50 72 SER A N 1
ATOM 530 C CA . SER A 1 72 ? 13.996 -18.141 35.319 1.00 79.50 72 SER A CA 1
ATOM 531 C C . SER A 1 72 ? 14.494 -16.732 35.013 1.00 79.50 72 SER A C 1
ATOM 533 O O . SER A 1 72 ? 15.632 -16.392 35.337 1.00 79.50 72 SER A O 1
ATOM 535 N N . LEU A 1 73 ? 13.644 -15.898 34.421 1.00 78.50 73 LEU A N 1
ATOM 536 C CA . LEU A 1 73 ? 13.949 -14.482 34.226 1.00 78.50 73 LEU A CA 1
ATOM 537 C C . LEU A 1 73 ? 13.671 -13.718 35.526 1.00 78.50 73 LEU A C 1
ATOM 539 O O . LEU A 1 73 ? 12.561 -13.752 36.052 1.00 78.50 73 LEU A O 1
ATOM 543 N N . ARG A 1 74 ? 14.686 -13.025 36.054 1.00 85.62 74 ARG A N 1
ATOM 544 C CA . ARG A 1 74 ? 14.517 -12.034 37.127 1.00 85.62 74 ARG A CA 1
ATOM 545 C C . ARG A 1 74 ? 14.564 -10.636 36.509 1.00 85.62 74 ARG A C 1
ATOM 547 O O . ARG A 1 74 ? 15.661 -10.111 36.323 1.00 85.62 74 ARG A O 1
ATOM 554 N N . PRO A 1 75 ? 13.413 -10.040 36.160 1.00 81.31 75 PRO A N 1
ATOM 555 C CA . PRO A 1 75 ? 13.391 -8.681 35.643 1.00 81.31 75 PRO A CA 1
ATOM 556 C C . PRO A 1 75 ? 13.877 -7.694 36.709 1.00 81.31 75 PRO A C 1
ATOM 558 O O . PRO A 1 75 ? 13.665 -7.885 37.910 1.00 81.31 75 PRO A O 1
ATOM 561 N N . ASN A 1 76 ? 14.526 -6.622 36.258 1.00 93.62 76 ASN A N 1
ATOM 562 C CA . ASN A 1 76 ? 14.888 -5.510 37.127 1.00 93.62 76 ASN A CA 1
ATOM 563 C C . ASN A 1 76 ? 13.605 -4.903 37.729 1.00 93.62 76 ASN A C 1
ATOM 565 O O . ASN A 1 76 ? 12.657 -4.596 37.001 1.00 93.62 76 ASN A O 1
ATOM 569 N N . LYS A 1 77 ? 13.586 -4.736 39.057 1.00 93.19 77 LYS A N 1
ATOM 570 C CA . LYS A 1 77 ? 12.430 -4.224 39.804 1.00 93.19 77 LYS A CA 1
ATOM 571 C C . LYS A 1 77 ? 12.001 -2.838 39.326 1.00 93.19 77 LYS A C 1
ATOM 573 O O . LYS A 1 77 ? 10.803 -2.598 39.210 1.00 93.19 77 LYS A O 1
ATOM 578 N N . ASP A 1 78 ? 12.952 -1.973 38.988 1.00 94.69 78 ASP A N 1
ATOM 579 C CA . ASP A 1 78 ? 12.661 -0.600 38.567 1.00 94.69 78 ASP A CA 1
ATOM 580 C C . ASP A 1 78 ? 11.947 -0.571 37.214 1.00 94.69 78 ASP A C 1
ATOM 582 O O . ASP A 1 78 ? 10.991 0.176 37.011 1.00 94.69 78 ASP A O 1
ATOM 586 N N . ILE A 1 79 ? 12.374 -1.436 36.291 1.00 92.75 79 ILE A N 1
ATOM 587 C CA . ILE A 1 79 ? 11.762 -1.572 34.964 1.00 92.75 79 ILE A CA 1
ATOM 588 C C . ILE A 1 79 ? 10.353 -2.150 35.099 1.00 92.75 79 ILE A C 1
ATOM 590 O O . ILE A 1 79 ? 9.405 -1.630 34.514 1.00 92.75 79 ILE A O 1
ATOM 594 N N . LEU A 1 80 ? 10.200 -3.187 35.923 1.00 94.69 80 LEU A N 1
ATOM 595 C CA . LEU A 1 80 ? 8.906 -3.824 36.139 1.00 94.69 80 LEU A CA 1
ATOM 596 C C . LEU A 1 80 ? 7.903 -2.863 36.792 1.00 94.69 80 LEU A C 1
ATOM 598 O O . LEU A 1 80 ? 6.723 -2.875 36.446 1.00 94.69 80 LEU A O 1
ATOM 602 N N . GLN A 1 81 ? 8.371 -1.982 37.679 1.00 96.38 81 GLN A N 1
ATOM 603 C CA . GLN A 1 81 ? 7.536 -0.937 38.259 1.00 96.38 81 GLN A CA 1
ATOM 604 C C . GLN A 1 81 ? 7.065 0.073 37.205 1.00 96.38 81 GLN A C 1
ATOM 606 O O . GLN A 1 81 ? 5.892 0.441 37.204 1.00 96.38 81 GLN A O 1
ATOM 611 N N . ARG A 1 82 ? 7.935 0.483 36.273 1.00 96.44 82 ARG A N 1
ATOM 612 C CA . ARG A 1 82 ? 7.546 1.371 35.163 1.00 96.44 82 ARG A CA 1
ATOM 613 C C . ARG A 1 82 ? 6.486 0.732 34.269 1.00 96.44 82 ARG A C 1
ATOM 615 O O . ARG A 1 82 ? 5.511 1.395 33.932 1.00 96.44 82 ARG A O 1
ATOM 622 N N . PHE A 1 83 ? 6.633 -0.554 33.948 1.00 96.44 83 PHE A N 1
ATOM 623 C CA . PHE A 1 83 ? 5.628 -1.280 33.166 1.00 96.44 83 PHE A CA 1
ATOM 624 C C . PHE A 1 83 ? 4.285 -1.355 33.883 1.00 96.44 83 PHE A C 1
ATOM 626 O O . PHE A 1 83 ? 3.261 -1.108 33.259 1.00 96.44 83 PHE A O 1
ATOM 633 N N . ARG A 1 84 ? 4.270 -1.598 35.199 1.00 96.50 84 ARG A N 1
ATOM 634 C CA . ARG A 1 84 ? 3.025 -1.582 35.985 1.00 96.50 84 ARG A CA 1
ATOM 635 C C . ARG A 1 84 ? 2.323 -0.229 35.952 1.00 96.50 84 ARG A C 1
ATOM 637 O O . ARG A 1 84 ? 1.112 -0.194 35.773 1.00 96.50 84 ARG A O 1
ATOM 644 N N . VAL A 1 85 ? 3.068 0.866 36.115 1.00 97.62 85 VAL A N 1
ATOM 645 C CA . VAL A 1 85 ? 2.503 2.225 36.047 1.00 97.62 85 VAL A CA 1
ATOM 646 C C . VAL A 1 85 ? 1.900 2.485 34.668 1.00 97.62 85 VAL A C 1
ATOM 648 O O . VAL A 1 85 ? 0.762 2.933 34.583 1.00 97.62 85 VAL A O 1
ATOM 651 N N . PHE A 1 86 ? 2.624 2.141 33.602 1.00 96.94 86 PHE A N 1
ATOM 652 C CA . PHE A 1 86 ? 2.137 2.266 32.229 1.00 96.94 86 PHE A CA 1
ATOM 653 C C . PHE A 1 86 ? 0.861 1.438 31.993 1.00 96.94 86 PHE A C 1
ATOM 655 O O . PHE A 1 86 ? -0.145 1.958 31.521 1.00 96.94 86 PHE A O 1
ATOM 662 N N . CYS A 1 87 ? 0.863 0.166 32.396 1.00 97.19 87 CYS A N 1
ATOM 663 C CA . CYS A 1 87 ? -0.286 -0.732 32.264 1.00 97.19 87 CYS A CA 1
ATOM 664 C C . CYS A 1 87 ? -1.521 -0.188 32.998 1.00 97.19 87 CYS A C 1
ATOM 666 O O . CYS A 1 87 ? -2.611 -0.150 32.431 1.00 97.19 87 CYS A O 1
ATOM 668 N N . ALA A 1 88 ? -1.341 0.326 34.219 1.00 96.81 88 ALA A N 1
ATOM 669 C CA . ALA A 1 88 ? -2.418 0.936 34.993 1.00 96.81 88 ALA A CA 1
ATOM 670 C C . ALA A 1 88 ? -2.981 2.209 34.335 1.00 96.81 88 ALA A C 1
ATOM 672 O O . ALA A 1 88 ? -4.189 2.423 34.365 1.00 96.81 88 ALA A O 1
ATOM 673 N N . GLN A 1 89 ? -2.129 3.037 33.720 1.00 97.38 89 GLN A N 1
ATOM 674 C CA . GLN A 1 89 ? -2.553 4.256 33.015 1.00 97.38 89 GLN A CA 1
ATOM 675 C C . GLN A 1 89 ? -3.369 3.959 31.753 1.00 97.38 89 GLN A C 1
ATOM 677 O O . GLN A 1 89 ? -4.268 4.724 31.413 1.00 97.38 89 GLN A O 1
ATOM 682 N N . HIS A 1 90 ? -3.063 2.856 31.071 1.00 95.19 90 HIS A N 1
ATOM 683 C CA . HIS A 1 90 ? -3.686 2.491 29.799 1.00 95.19 90 HIS A CA 1
ATOM 684 C C . HIS A 1 90 ? -4.753 1.394 29.919 1.00 95.19 90 HIS A C 1
ATOM 686 O O . HIS A 1 90 ? -5.367 1.041 28.917 1.00 95.19 90 HIS A O 1
ATOM 692 N N . GLY A 1 91 ? -4.998 0.872 31.126 1.00 95.06 91 GLY A N 1
ATOM 693 C CA . GLY A 1 91 ? -5.980 -0.189 31.360 1.00 95.06 91 GLY A CA 1
ATOM 694 C C . GLY A 1 91 ? -5.612 -1.515 30.689 1.00 95.06 91 GLY A C 1
ATOM 695 O O . GLY A 1 91 ? -6.499 -2.230 30.235 1.00 95.06 91 GLY A O 1
ATOM 696 N N . ILE A 1 92 ? -4.316 -1.819 30.594 1.00 95.19 92 ILE A N 1
ATOM 697 C CA . ILE A 1 92 ? -3.788 -3.035 29.962 1.00 95.19 92 ILE A CA 1
ATOM 698 C C . ILE A 1 92 ? -3.326 -3.984 31.068 1.00 95.19 92 ILE A C 1
ATOM 700 O O . ILE A 1 92 ? -2.732 -3.530 32.049 1.00 95.19 92 ILE A O 1
ATOM 704 N N . ASP A 1 93 ? -3.577 -5.287 30.935 1.00 96.69 93 ASP A N 1
ATOM 705 C CA . ASP A 1 93 ? -3.012 -6.253 31.875 1.00 96.69 93 ASP A CA 1
ATOM 706 C C . ASP A 1 93 ? -1.496 -6.403 31.674 1.00 96.69 93 ASP A C 1
ATOM 708 O O . ASP A 1 93 ? -0.964 -6.296 30.566 1.00 96.69 93 ASP A O 1
ATOM 712 N N . LEU A 1 94 ? -0.770 -6.652 32.764 1.00 93.00 94 LEU A N 1
ATOM 713 C CA . LEU A 1 94 ? 0.684 -6.767 32.697 1.00 93.00 94 LEU A CA 1
ATOM 714 C C . LEU A 1 94 ? 1.119 -7.972 31.849 1.00 93.00 94 LEU A C 1
ATOM 716 O O . LEU A 1 94 ? 2.169 -7.906 31.209 1.00 93.00 94 LEU A O 1
ATOM 720 N N . GLN A 1 95 ? 0.339 -9.058 31.839 1.00 91.62 95 GLN A N 1
ATOM 721 C CA . GLN A 1 95 ? 0.607 -10.211 30.986 1.00 91.62 95 GLN A CA 1
ATOM 722 C C . GLN A 1 95 ? 0.436 -9.847 29.507 1.00 91.62 95 GLN A C 1
ATOM 724 O O . GLN A 1 95 ? 1.372 -10.052 28.733 1.00 91.62 95 GLN A O 1
ATOM 729 N N . ASP A 1 96 ? -0.692 -9.231 29.143 1.00 88.31 96 ASP A N 1
ATOM 730 C CA . ASP A 1 96 ? -0.985 -8.797 27.770 1.00 88.31 96 ASP A CA 1
ATOM 731 C C . ASP A 1 96 ? 0.094 -7.846 27.240 1.00 88.31 96 ASP A C 1
ATOM 733 O O . ASP A 1 96 ? 0.540 -7.954 26.096 1.00 88.31 96 ASP A O 1
ATOM 737 N N . PHE A 1 97 ? 0.579 -6.942 28.096 1.00 95.12 97 PHE A N 1
ATOM 738 C CA . PHE A 1 97 ? 1.685 -6.054 27.758 1.00 95.12 97 PHE A CA 1
ATOM 739 C C . PHE A 1 97 ? 2.967 -6.821 27.402 1.00 95.12 97 PHE A C 1
ATOM 741 O O . PHE A 1 97 ? 3.627 -6.485 26.418 1.00 95.12 97 PHE A O 1
ATOM 748 N N . PHE A 1 98 ? 3.341 -7.846 28.176 1.00 93.12 98 PHE A N 1
ATOM 749 C CA . PHE A 1 98 ? 4.540 -8.639 27.888 1.00 93.12 98 PHE A CA 1
ATOM 750 C C . PHE A 1 98 ? 4.394 -9.494 26.631 1.00 93.12 98 PHE A C 1
ATOM 752 O O . PHE A 1 98 ? 5.364 -9.627 25.884 1.00 93.12 98 PHE A O 1
ATOM 759 N N . GLU A 1 99 ? 3.210 -10.053 26.385 1.00 89.25 99 GLU A N 1
ATOM 760 C CA . GLU A 1 99 ? 2.928 -10.805 25.162 1.00 89.25 99 GLU A CA 1
ATOM 761 C C . GLU A 1 99 ? 3.040 -9.893 23.933 1.00 89.25 99 GLU A C 1
ATOM 763 O O . GLU A 1 99 ? 3.780 -10.208 22.997 1.00 89.25 99 GLU A O 1
ATOM 768 N N . LEU A 1 100 ? 2.420 -8.710 23.984 1.00 87.62 100 LEU A N 1
ATOM 769 C CA . LEU A 1 100 ? 2.484 -7.716 22.914 1.00 87.62 100 LEU A CA 1
ATOM 770 C C . LEU A 1 100 ? 3.916 -7.216 22.672 1.00 87.62 100 LEU A C 1
ATOM 772 O O . LEU A 1 100 ? 4.382 -7.178 21.532 1.00 87.62 100 LEU A O 1
ATOM 776 N N . ALA A 1 101 ? 4.638 -6.867 23.740 1.00 91.38 101 ALA A N 1
ATOM 777 C CA . ALA A 1 101 ? 6.024 -6.419 23.647 1.00 91.38 101 ALA A CA 1
ATOM 778 C C . ALA A 1 101 ? 6.945 -7.518 23.093 1.00 91.38 101 ALA A C 1
ATOM 780 O O . ALA A 1 101 ? 7.861 -7.225 22.324 1.00 91.38 101 ALA A O 1
ATOM 781 N N . GLY A 1 102 ? 6.698 -8.779 23.460 1.00 89.25 102 GLY A N 1
ATOM 782 C CA . GLY A 1 102 ? 7.438 -9.933 22.961 1.00 89.25 102 GLY A CA 1
ATOM 783 C C . GLY A 1 102 ? 7.254 -10.138 21.460 1.00 89.25 102 GLY A C 1
ATOM 784 O O . GLY A 1 102 ? 8.248 -10.234 20.741 1.00 89.25 102 GLY A O 1
ATOM 785 N N . VAL A 1 103 ? 6.005 -10.146 20.982 1.00 86.31 103 VAL A N 1
ATOM 786 C CA . VAL A 1 103 ? 5.685 -10.273 19.548 1.00 86.31 103 VAL A CA 1
ATOM 787 C C . VAL A 1 103 ? 6.328 -9.137 18.753 1.00 86.31 103 VAL A C 1
ATOM 789 O O . VAL A 1 103 ? 7.083 -9.394 17.818 1.00 86.31 103 VAL A O 1
ATOM 792 N N . HIS A 1 104 ? 6.132 -7.891 19.189 1.00 88.38 104 HIS A N 1
ATOM 793 C CA . HIS A 1 104 ? 6.678 -6.725 18.496 1.00 88.38 104 HIS A CA 1
ATOM 794 C C . HIS A 1 104 ? 8.215 -6.720 18.476 1.00 88.38 104 HIS A C 1
ATOM 796 O O . HIS A 1 104 ? 8.833 -6.292 17.502 1.00 88.38 104 HIS A O 1
ATOM 802 N N . TYR A 1 105 ? 8.871 -7.188 19.543 1.00 90.69 105 TYR A N 1
ATOM 803 C CA . TYR A 1 105 ? 10.330 -7.281 19.567 1.00 90.69 105 TYR A CA 1
ATOM 804 C C . TYR A 1 105 ? 10.857 -8.348 18.599 1.00 90.69 105 TYR A C 1
ATOM 806 O O . TYR A 1 105 ? 11.864 -8.108 17.935 1.00 90.69 105 TYR A O 1
ATOM 814 N N . ILE A 1 106 ? 10.183 -9.498 18.487 1.00 88.88 106 ILE A N 1
ATOM 815 C CA . ILE A 1 106 ? 10.545 -10.542 17.516 1.00 88.88 106 ILE A CA 1
ATOM 816 C C . ILE A 1 106 ? 10.438 -9.988 16.093 1.00 88.88 106 ILE A C 1
ATOM 818 O O . ILE A 1 106 ? 11.414 -10.049 15.348 1.00 88.88 106 ILE A O 1
ATOM 822 N N . GLU A 1 107 ? 9.306 -9.368 15.753 1.00 82.00 107 GLU A N 1
ATOM 823 C CA . GLU A 1 107 ? 9.083 -8.760 14.435 1.00 82.00 107 GLU A CA 1
ATOM 824 C C . GLU A 1 107 ? 10.119 -7.673 14.121 1.00 82.00 107 GLU A C 1
ATOM 826 O O . GLU A 1 107 ? 10.691 -7.645 13.030 1.00 82.00 107 GLU A O 1
ATOM 831 N N . TYR A 1 108 ? 10.425 -6.814 15.098 1.00 84.25 108 TYR A N 1
ATOM 832 C CA . TYR A 1 108 ? 11.460 -5.793 14.965 1.00 84.25 108 TYR A CA 1
ATOM 833 C C . TYR A 1 108 ? 12.838 -6.406 14.680 1.00 84.25 108 TYR A C 1
ATOM 835 O O . TYR A 1 108 ? 13.542 -5.951 13.775 1.00 84.25 108 TYR A O 1
ATOM 843 N N . VAL A 1 109 ? 13.241 -7.432 15.438 1.00 83.50 109 VAL A N 1
ATOM 844 C CA . VAL A 1 109 ? 14.538 -8.101 15.264 1.00 83.50 109 VAL A CA 1
ATOM 845 C C . VAL A 1 109 ? 14.618 -8.797 13.908 1.00 83.50 109 VAL A C 1
ATOM 847 O O . VAL A 1 109 ? 15.659 -8.718 13.254 1.00 83.50 109 VAL A O 1
ATOM 850 N N . ASP A 1 110 ? 13.544 -9.446 13.469 1.00 76.44 110 ASP A N 1
ATOM 851 C CA . ASP A 1 110 ? 13.500 -10.122 12.173 1.00 76.44 110 ASP A CA 1
ATOM 852 C C . ASP A 1 110 ? 13.594 -9.119 11.016 1.00 76.44 110 ASP A C 1
ATOM 854 O O . ASP A 1 110 ? 14.401 -9.311 10.102 1.00 76.44 110 ASP A O 1
ATOM 858 N N . ALA A 1 111 ? 12.886 -7.989 11.103 1.00 72.50 111 ALA A N 1
ATOM 859 C CA . ALA A 1 111 ? 12.989 -6.900 10.132 1.00 72.50 111 ALA A CA 1
ATOM 860 C C . ALA A 1 111 ? 14.412 -6.312 10.048 1.00 72.50 111 ALA A C 1
ATOM 862 O O . ALA A 1 111 ? 14.913 -6.037 8.958 1.00 72.50 111 ALA A O 1
ATOM 863 N N . HIS A 1 112 ? 15.106 -6.170 11.182 1.00 72.62 112 HIS A N 1
ATOM 864 C CA . HIS A 1 112 ? 16.474 -5.639 11.205 1.00 72.62 112 HIS A CA 1
ATOM 865 C C . HIS A 1 112 ? 17.515 -6.658 10.735 1.00 72.62 112 HIS A C 1
ATOM 867 O O . HIS A 1 112 ? 18.496 -6.281 10.099 1.00 72.62 112 HIS A O 1
ATOM 873 N N . LYS A 1 113 ? 17.313 -7.956 10.982 1.00 68.94 113 LYS A N 1
ATOM 874 C CA . LYS A 1 113 ? 18.181 -9.003 10.418 1.00 68.94 113 LYS A CA 1
ATOM 875 C C . LYS A 1 113 ? 18.078 -9.073 8.897 1.00 68.94 113 LYS A C 1
ATOM 877 O O . LYS A 1 113 ? 19.090 -9.310 8.242 1.00 68.94 113 LYS A O 1
ATOM 882 N N . LEU A 1 114 ? 16.894 -8.822 8.340 1.00 57.44 114 LEU A N 1
ATOM 883 C CA . LEU A 1 114 ? 16.692 -8.718 6.894 1.00 57.44 114 LEU A CA 1
ATOM 884 C C . LEU A 1 114 ? 17.432 -7.516 6.280 1.00 57.44 114 LEU A C 1
ATOM 886 O O . LEU A 1 114 ? 17.894 -7.612 5.148 1.00 57.44 114 LEU A O 1
ATOM 890 N N . GLN A 1 115 ? 17.621 -6.426 7.029 1.00 54.19 115 GLN A N 1
ATOM 891 C CA . GLN A 1 115 ? 18.356 -5.239 6.568 1.00 54.19 115 GLN A CA 1
ATOM 892 C C . GLN A 1 115 ? 19.890 -5.350 6.668 1.00 54.19 115 GLN A C 1
ATOM 894 O O . GLN A 1 115 ? 20.588 -4.567 6.033 1.00 54.19 115 GLN A O 1
ATOM 899 N N . VAL A 1 116 ? 20.438 -6.307 7.431 1.00 49.78 116 VAL A N 1
ATOM 900 C CA . VAL A 1 116 ? 21.901 -6.473 7.618 1.00 49.78 116 VAL A CA 1
ATOM 901 C C . VAL A 1 116 ? 22.538 -7.391 6.563 1.00 49.78 116 VAL A C 1
ATOM 903 O O . VAL A 1 116 ? 23.763 -7.512 6.495 1.00 49.78 116 VAL A O 1
ATOM 906 N N . VAL A 1 117 ? 21.749 -7.993 5.669 1.00 49.59 117 VAL A N 1
ATOM 907 C CA . VAL A 1 117 ? 22.300 -8.597 4.449 1.00 49.59 117 VAL A CA 1
ATOM 908 C C . VAL A 1 117 ? 22.546 -7.478 3.443 1.00 49.59 117 VAL A C 1
ATOM 910 O O . VAL A 1 117 ? 21.785 -7.276 2.501 1.00 49.59 117 VAL A O 1
ATOM 913 N N . ASP A 1 118 ? 23.628 -6.738 3.677 1.00 47.41 118 ASP A N 1
ATOM 914 C CA . ASP A 1 118 ? 24.208 -5.775 2.747 1.00 47.41 118 ASP A CA 1
ATOM 915 C C . ASP A 1 118 ? 24.792 -6.573 1.569 1.00 47.41 118 ASP A C 1
ATOM 917 O O . ASP A 1 118 ? 25.988 -6.873 1.469 1.00 47.41 118 ASP A O 1
ATOM 921 N N . ALA A 1 119 ? 23.889 -7.067 0.724 1.00 53.44 119 ALA A N 1
ATOM 922 C CA . ALA A 1 119 ? 24.226 -7.752 -0.497 1.00 53.44 119 ALA A CA 1
ATOM 923 C C . ALA A 1 119 ? 24.910 -6.726 -1.399 1.00 53.44 119 ALA A C 1
ATOM 925 O O . ALA A 1 119 ? 24.268 -5.904 -2.048 1.00 53.44 119 ALA A O 1
ATOM 926 N N . LYS A 1 120 ? 26.242 -6.793 -1.462 1.00 49.62 120 LYS A N 1
ATOM 927 C CA . LYS A 1 120 ? 26.990 -6.329 -2.629 1.00 49.62 120 LYS A CA 1
ATOM 928 C C . LYS A 1 120 ? 26.509 -7.141 -3.825 1.00 49.62 120 LYS A C 1
ATOM 930 O O . LYS A 1 120 ? 27.059 -8.195 -4.136 1.00 49.62 120 LYS A O 1
ATOM 935 N N . THR A 1 121 ? 25.439 -6.675 -4.452 1.00 51.12 121 THR A N 1
ATOM 936 C CA . THR A 1 121 ? 24.892 -7.267 -5.663 1.00 51.12 121 THR A CA 1
ATOM 937 C C . THR A 1 121 ? 25.922 -7.066 -6.775 1.00 51.12 121 THR A C 1
ATOM 939 O O . THR A 1 121 ? 26.321 -5.924 -7.024 1.00 51.12 121 THR A O 1
ATOM 942 N N . PRO A 1 122 ? 26.416 -8.137 -7.421 1.00 45.28 122 PRO A N 1
ATOM 943 C CA . PRO A 1 122 ? 27.311 -7.992 -8.550 1.00 45.28 122 PRO A CA 1
ATOM 944 C C . PRO A 1 122 ? 26.539 -7.309 -9.677 1.00 45.28 122 PRO A C 1
ATOM 946 O O . PRO A 1 122 ? 25.450 -7.731 -10.060 1.00 45.28 122 PRO A O 1
ATOM 949 N N . SER A 1 123 ? 27.108 -6.202 -10.139 1.00 48.19 123 SER A N 1
ATOM 950 C CA . SER A 1 123 ? 26.632 -5.405 -11.258 1.00 48.19 123 SER A CA 1
ATOM 951 C C . SER A 1 123 ? 26.800 -6.217 -12.540 1.00 48.19 123 SER A C 1
ATOM 953 O O . SER A 1 123 ? 27.844 -6.123 -13.179 1.00 48.19 123 SER A O 1
ATOM 955 N N . ASP A 1 124 ? 25.802 -7.030 -12.887 1.00 46.69 124 ASP A N 1
ATOM 956 C CA . ASP A 1 124 ? 25.696 -7.633 -14.213 1.00 46.69 124 ASP A CA 1
ATOM 957 C C . ASP A 1 124 ? 24.383 -7.197 -14.870 1.00 46.69 124 ASP A C 1
ATOM 959 O O . ASP A 1 124 ? 23.272 -7.394 -14.368 1.00 46.69 124 ASP A O 1
ATOM 963 N N . ASP A 1 125 ? 24.561 -6.485 -15.972 1.00 49.62 125 ASP A N 1
ATOM 964 C CA . ASP A 1 125 ? 23.638 -5.529 -16.564 1.00 49.62 125 ASP A CA 1
ATOM 965 C C . ASP A 1 125 ? 22.670 -6.238 -17.527 1.00 49.62 125 ASP A C 1
ATOM 967 O O . ASP A 1 125 ? 22.710 -6.070 -18.744 1.00 49.62 125 ASP A O 1
ATOM 971 N N . LEU A 1 126 ? 21.800 -7.087 -16.968 1.00 52.31 126 LEU A N 1
ATOM 972 C CA . LEU A 1 126 ? 20.671 -7.721 -17.663 1.00 52.31 126 LEU A CA 1
ATOM 973 C C . LEU A 1 126 ? 19.408 -7.721 -16.780 1.00 52.31 126 LEU A C 1
ATOM 975 O O . LEU A 1 126 ? 18.819 -8.761 -16.522 1.00 52.31 126 LEU A O 1
ATOM 979 N N . MET A 1 127 ? 19.006 -6.538 -16.300 1.00 55.19 127 MET A N 1
ATOM 980 C CA . MET A 1 127 ? 17.645 -6.165 -15.851 1.00 55.19 127 MET A CA 1
ATOM 981 C C . MET A 1 127 ? 16.737 -7.332 -15.383 1.00 55.19 127 MET A C 1
ATOM 983 O O . MET A 1 127 ? 15.747 -7.656 -16.037 1.00 55.19 127 MET A O 1
ATOM 987 N N . ILE A 1 128 ? 17.037 -7.932 -14.221 1.00 62.34 128 ILE A N 1
ATOM 988 C CA . ILE A 1 128 ? 16.220 -8.994 -13.581 1.00 62.34 128 ILE A CA 1
ATOM 989 C C . ILE A 1 128 ? 15.089 -8.398 -12.711 1.00 62.34 128 ILE A C 1
ATOM 991 O O . ILE A 1 128 ? 14.437 -9.091 -11.937 1.00 62.34 128 ILE A O 1
ATOM 995 N N . PHE A 1 129 ? 14.783 -7.107 -12.831 1.00 67.44 129 PHE A N 1
ATOM 996 C CA . PHE A 1 129 ? 13.669 -6.498 -12.096 1.00 67.44 129 PHE A CA 1
ATOM 997 C C . PHE A 1 129 ? 12.347 -6.743 -12.824 1.00 67.44 129 PHE A C 1
ATOM 999 O O . PHE A 1 129 ? 11.715 -5.814 -13.318 1.00 67.44 129 PHE A O 1
ATOM 1006 N N . LYS A 1 130 ? 11.964 -8.018 -12.925 1.00 89.62 130 LYS A N 1
ATOM 1007 C CA . LYS A 1 130 ? 10.659 -8.414 -13.443 1.00 89.62 130 LYS A CA 1
ATOM 1008 C C . LYS A 1 130 ? 9.616 -8.146 -12.363 1.00 89.62 130 LYS A C 1
ATOM 1010 O O . LYS A 1 130 ? 9.759 -8.612 -11.233 1.00 89.62 130 LYS A O 1
ATOM 1015 N N . THR A 1 131 ? 8.580 -7.392 -12.706 1.00 94.88 131 THR A N 1
ATOM 1016 C CA . THR A 1 131 ? 7.455 -7.161 -11.795 1.00 94.88 131 THR A CA 1
ATOM 1017 C C . THR A 1 131 ? 6.676 -8.454 -11.598 1.00 94.88 131 THR A C 1
ATOM 1019 O O . THR A 1 131 ? 6.471 -9.206 -12.556 1.00 94.88 131 THR A O 1
ATOM 1022 N N . ASP A 1 132 ? 6.210 -8.689 -10.376 1.00 96.19 132 ASP A N 1
ATOM 1023 C CA . ASP A 1 132 ? 5.371 -9.842 -10.068 1.00 96.19 132 ASP A CA 1
ATOM 1024 C C . ASP A 1 132 ? 4.075 -9.833 -10.891 1.00 96.19 132 ASP A C 1
ATOM 1026 O O . ASP A 1 132 ? 3.407 -8.802 -11.046 1.00 96.19 132 ASP A O 1
ATOM 1030 N N . ASP A 1 133 ? 3.692 -11.008 -11.404 1.00 96.12 133 ASP A N 1
ATOM 1031 C CA . ASP A 1 133 ? 2.534 -11.165 -12.293 1.00 96.12 133 ASP A CA 1
ATOM 1032 C C . ASP A 1 133 ? 1.223 -10.696 -11.631 1.00 96.12 133 ASP A C 1
ATOM 1034 O O . ASP A 1 133 ? 0.325 -10.205 -12.320 1.00 96.12 133 ASP A O 1
ATOM 1038 N N . ASP A 1 134 ? 1.132 -10.751 -10.301 1.00 96.88 134 ASP A N 1
ATOM 1039 C CA . ASP A 1 134 ? -0.007 -10.255 -9.522 1.00 96.88 134 ASP A CA 1
ATOM 1040 C C . ASP A 1 134 ? -0.227 -8.744 -9.682 1.00 96.88 134 ASP A C 1
ATOM 1042 O O . ASP A 1 134 ? -1.367 -8.297 -9.860 1.00 96.88 134 ASP A O 1
ATOM 1046 N N . ILE A 1 135 ? 0.849 -7.950 -9.665 1.00 97.81 135 ILE A N 1
ATOM 1047 C CA . ILE A 1 135 ? 0.797 -6.494 -9.871 1.00 97.81 135 ILE A CA 1
ATOM 1048 C C . ILE A 1 135 ? 0.409 -6.198 -11.322 1.00 97.81 135 ILE A C 1
ATOM 1050 O O . ILE A 1 135 ? -0.414 -5.316 -11.592 1.00 97.81 135 ILE A O 1
ATOM 1054 N N . ILE A 1 136 ? 0.957 -6.972 -12.262 1.00 97.56 136 ILE A N 1
ATOM 1055 C CA . ILE A 1 136 ? 0.653 -6.852 -13.691 1.00 97.56 136 ILE A CA 1
ATOM 1056 C C . ILE A 1 136 ? -0.834 -7.127 -13.944 1.00 97.56 136 ILE A C 1
ATOM 1058 O O . ILE A 1 136 ? -1.490 -6.372 -14.670 1.00 97.56 136 ILE A O 1
ATOM 1062 N N . CYS A 1 137 ? -1.378 -8.192 -13.353 1.00 97.69 137 CYS A N 1
ATOM 1063 C CA . CYS A 1 137 ? -2.784 -8.561 -13.487 1.00 97.69 137 CYS A CA 1
ATOM 1064 C C . CYS A 1 137 ? -3.695 -7.489 -12.888 1.00 97.69 137 CYS A C 1
ATOM 1066 O O . CYS A 1 137 ? -4.638 -7.057 -13.550 1.00 97.69 137 CYS A O 1
ATOM 1068 N N . LEU A 1 138 ? -3.354 -6.984 -11.701 1.00 97.19 138 LEU A N 1
ATOM 1069 C CA . LEU A 1 138 ? -4.078 -5.904 -11.034 1.00 97.19 138 LEU 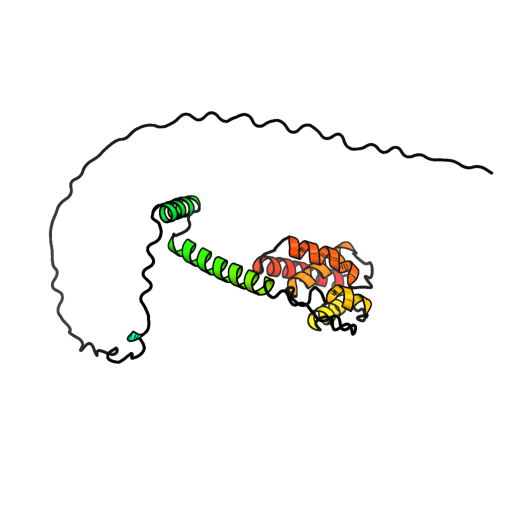A CA 1
ATOM 1070 C C . LEU A 1 138 ? -4.114 -4.620 -11.882 1.00 97.19 138 LEU A C 1
ATOM 1072 O O . LEU A 1 138 ? -5.171 -4.027 -12.096 1.00 97.19 138 LEU A O 1
ATOM 1076 N N . TYR A 1 139 ? -2.975 -4.203 -12.441 1.00 97.69 139 TYR A N 1
ATOM 1077 C CA . TYR A 1 139 ? -2.923 -3.055 -13.349 1.00 97.69 139 TYR A CA 1
ATOM 1078 C C . TYR A 1 139 ? -3.823 -3.255 -14.574 1.00 97.69 139 TYR A C 1
ATOM 1080 O O . TYR A 1 139 ? -4.548 -2.335 -14.971 1.00 97.69 139 TYR A O 1
ATOM 1088 N N . ARG A 1 140 ? -3.786 -4.444 -15.188 1.00 97.06 140 ARG A N 1
ATOM 1089 C CA . ARG A 1 140 ? -4.604 -4.761 -16.368 1.00 97.06 140 ARG A CA 1
ATOM 1090 C C . ARG A 1 140 ? -6.090 -4.741 -16.040 1.00 97.06 140 ARG A C 1
ATOM 1092 O O . ARG A 1 140 ? -6.853 -4.192 -16.828 1.00 97.06 140 ARG A O 1
ATOM 1099 N N . GLU A 1 141 ? -6.478 -5.262 -14.882 1.00 95.69 141 GLU A N 1
ATOM 1100 C CA . GLU A 1 141 ? -7.860 -5.268 -14.402 1.00 95.69 141 GLU A CA 1
ATOM 1101 C C . GLU A 1 141 ? -8.432 -3.843 -14.304 1.00 95.69 141 GLU A C 1
ATOM 1103 O O . GLU A 1 141 ? -9.487 -3.552 -14.863 1.00 95.69 141 GLU A O 1
ATOM 1108 N N . TYR A 1 142 ? -7.704 -2.912 -13.681 1.00 95.06 142 TYR A N 1
ATOM 1109 C CA . TYR A 1 142 ? -8.200 -1.545 -13.458 1.00 95.06 142 TYR A CA 1
ATOM 1110 C C . TYR A 1 142 ? -8.006 -0.580 -14.633 1.00 95.06 142 TYR A C 1
ATOM 1112 O O . TYR A 1 142 ? -8.623 0.495 -14.685 1.00 95.06 142 TYR A O 1
ATOM 1120 N N . THR A 1 143 ? -7.102 -0.887 -15.564 1.00 95.00 143 THR A N 1
ATOM 1121 C CA . THR A 1 143 ? -6.771 0.021 -16.675 1.00 95.00 143 THR A CA 1
ATOM 1122 C C . THR A 1 143 ? -7.181 -0.488 -18.047 1.00 95.00 143 THR A C 1
ATOM 1124 O O . THR A 1 143 ? -7.336 0.337 -18.947 1.00 95.00 143 THR A O 1
ATOM 1127 N N . GLY A 1 144 ? -7.326 -1.803 -18.226 1.00 94.94 144 GLY A N 1
ATOM 1128 C CA . GLY A 1 144 ? -7.497 -2.442 -19.532 1.00 94.94 144 GLY A CA 1
ATOM 1129 C C . GLY A 1 144 ? -6.294 -2.276 -20.470 1.00 94.94 144 GLY A C 1
ATOM 1130 O O . GLY A 1 144 ? -6.386 -2.592 -21.655 1.00 94.94 144 GLY A O 1
ATOM 1131 N N . ASN A 1 145 ? -5.168 -1.740 -19.991 1.00 95.75 145 ASN A N 1
ATOM 1132 C CA . ASN A 1 145 ? -3.998 -1.480 -20.822 1.00 95.75 145 ASN A CA 1
ATOM 1133 C C . ASN A 1 145 ? -3.027 -2.659 -20.819 1.00 95.75 145 ASN A C 1
ATOM 1135 O O . ASN A 1 145 ? -2.887 -3.382 -19.836 1.00 95.75 145 ASN A O 1
ATOM 1139 N N . ARG A 1 146 ? -2.273 -2.800 -21.911 1.00 96.38 146 ARG A N 1
ATOM 1140 C CA . ARG A 1 146 ? -1.162 -3.750 -21.992 1.00 96.38 146 ARG A CA 1
ATOM 1141 C C . ARG A 1 146 ? 0.018 -3.269 -21.141 1.00 96.38 146 ARG A C 1
ATOM 1143 O O . ARG A 1 146 ? 0.393 -2.104 -21.231 1.00 96.38 146 ARG A O 1
ATOM 1150 N N . TRP A 1 147 ? 0.622 -4.195 -20.397 1.00 96.31 147 TRP A N 1
ATOM 1151 C CA . TRP A 1 147 ? 1.856 -3.968 -19.637 1.00 96.31 147 TRP A CA 1
ATOM 1152 C C . TRP A 1 147 ? 3.032 -3.648 -20.565 1.00 96.31 147 TRP A C 1
ATOM 1154 O O . TRP A 1 147 ? 3.233 -4.358 -21.558 1.00 96.31 147 TRP A O 1
ATOM 1164 N N . LYS A 1 148 ? 3.799 -2.598 -20.260 1.00 95.56 148 LYS A N 1
ATOM 1165 C CA . LYS A 1 148 ? 4.964 -2.167 -21.049 1.00 95.56 148 LYS A CA 1
ATOM 1166 C C . LYS A 1 148 ? 6.259 -2.303 -20.239 1.00 95.56 148 LYS A C 1
ATOM 1168 O O . LYS A 1 148 ? 6.217 -2.220 -19.017 1.00 95.56 148 LYS A O 1
ATOM 1173 N N . PRO A 1 149 ? 7.433 -2.364 -20.895 1.00 93.75 149 PRO A N 1
ATOM 1174 C CA . PRO A 1 149 ? 8.722 -2.374 -20.189 1.00 93.75 149 PRO A CA 1
ATOM 1175 C C . PRO A 1 149 ? 8.950 -1.161 -19.270 1.00 93.75 149 PRO A C 1
ATOM 1177 O O . PRO A 1 149 ? 9.647 -1.252 -18.267 1.00 93.75 149 PRO A O 1
ATOM 1180 N N . GLY A 1 150 ? 8.363 -0.003 -19.599 1.00 94.19 150 GLY A N 1
ATOM 1181 C CA . GLY A 1 150 ? 8.425 1.180 -18.736 1.00 94.19 150 GLY A CA 1
ATOM 1182 C C . GLY A 1 150 ? 7.625 1.034 -17.440 1.00 94.19 150 GLY A C 1
ATOM 1183 O O . GLY A 1 150 ? 8.023 1.599 -16.427 1.00 94.19 150 GLY A O 1
ATOM 1184 N N . ASP A 1 151 ? 6.537 0.260 -17.470 1.00 96.44 151 ASP A N 1
ATOM 1185 C CA . ASP A 1 151 ? 5.734 -0.041 -16.284 1.00 96.44 151 ASP A CA 1
ATOM 1186 C C . ASP A 1 151 ? 6.487 -1.008 -15.366 1.00 96.44 151 ASP A C 1
ATOM 1188 O O . ASP A 1 151 ? 6.481 -0.822 -14.154 1.00 96.44 151 ASP A O 1
ATOM 1192 N N . ASP A 1 152 ? 7.226 -1.952 -15.957 1.00 95.00 152 ASP A N 1
ATOM 1193 C CA . ASP A 1 152 ? 8.055 -2.923 -15.239 1.00 95.00 152 ASP A CA 1
ATOM 1194 C C . ASP A 1 152 ? 9.105 -2.242 -14.350 1.00 95.00 152 ASP A C 1
ATOM 1196 O O . ASP A 1 152 ? 9.177 -2.482 -13.149 1.00 95.00 152 ASP A O 1
ATOM 1200 N N . ARG A 1 153 ? 9.837 -1.268 -14.908 1.00 92.88 153 ARG A N 1
ATOM 1201 C CA . ARG A 1 153 ? 10.823 -0.481 -14.147 1.00 92.88 153 ARG A CA 1
ATOM 1202 C C . ARG A 1 153 ? 10.211 0.296 -12.981 1.00 92.88 153 ARG A C 1
ATOM 1204 O O . ARG A 1 153 ? 10.874 0.492 -11.970 1.00 92.88 153 ARG A O 1
ATOM 1211 N N . ALA A 1 154 ? 8.978 0.777 -13.132 1.00 95.31 154 ALA A N 1
ATOM 1212 C CA . ALA A 1 154 ? 8.306 1.552 -12.092 1.00 95.31 154 ALA A CA 1
ATOM 1213 C C . ALA A 1 154 ? 7.722 0.658 -10.987 1.00 95.31 154 ALA A C 1
ATOM 1215 O O . ALA A 1 154 ? 7.675 1.075 -9.828 1.00 95.31 154 ALA A O 1
ATOM 1216 N N . ALA A 1 155 ? 7.263 -0.540 -11.356 1.00 96.56 155 ALA A N 1
ATOM 1217 C CA . ALA A 1 155 ? 6.509 -1.432 -10.488 1.00 96.56 155 ALA A CA 1
ATOM 1218 C C . ALA A 1 155 ? 7.369 -2.461 -9.746 1.00 96.56 155 ALA A C 1
ATOM 1220 O O . ALA A 1 155 ? 7.007 -2.829 -8.634 1.00 96.56 155 ALA A O 1
ATOM 1221 N N . ALA A 1 156 ? 8.515 -2.874 -10.298 1.00 95.50 156 ALA A N 1
ATOM 1222 C CA . ALA A 1 156 ? 9.340 -3.944 -9.728 1.00 95.50 156 ALA A CA 1
ATOM 1223 C C . ALA A 1 156 ? 9.787 -3.695 -8.275 1.00 95.50 156 ALA A C 1
ATOM 1225 O O . ALA A 1 156 ? 9.946 -4.625 -7.488 1.00 95.50 156 ALA A O 1
ATOM 1226 N N . ARG A 1 157 ? 9.936 -2.428 -7.876 1.00 95.44 157 ARG A N 1
ATOM 1227 C CA . ARG A 1 157 ? 10.256 -2.051 -6.488 1.00 95.44 157 ARG A CA 1
ATOM 1228 C C . ARG A 1 157 ? 9.138 -2.327 -5.477 1.00 95.44 157 ARG A C 1
ATOM 1230 O O . ARG A 1 157 ? 9.392 -2.271 -4.282 1.00 95.44 157 ARG A O 1
ATOM 1237 N N . PHE A 1 158 ? 7.926 -2.628 -5.940 1.00 96.81 158 PHE A N 1
ATOM 1238 C CA . PHE A 1 158 ? 6.780 -2.970 -5.098 1.00 96.81 158 PHE A CA 1
ATOM 1239 C C . PHE A 1 158 ? 6.494 -4.477 -5.054 1.00 96.81 158 PHE A C 1
ATOM 1241 O O . PHE A 1 158 ? 5.478 -4.868 -4.494 1.00 96.81 158 PHE A O 1
ATOM 1248 N N . ASN A 1 159 ? 7.371 -5.333 -5.597 1.00 95.69 159 ASN A N 1
ATOM 1249 C CA . ASN A 1 159 ? 7.190 -6.794 -5.567 1.00 95.69 159 ASN A CA 1
ATOM 1250 C C . ASN A 1 159 ? 7.023 -7.345 -4.134 1.00 95.69 159 ASN A C 1
ATOM 1252 O O . ASN A 1 159 ? 6.286 -8.291 -3.895 1.00 95.69 159 ASN A O 1
ATOM 1256 N N . GLN A 1 160 ? 7.666 -6.720 -3.145 1.00 95.19 160 GLN A N 1
ATOM 1257 C CA . GLN A 1 160 ? 7.544 -7.117 -1.734 1.00 95.19 160 GLN A CA 1
ATOM 1258 C C . GLN A 1 160 ? 6.430 -6.374 -0.981 1.00 95.19 160 GLN A C 1
ATOM 1260 O O . GLN A 1 160 ? 6.207 -6.620 0.203 1.00 95.19 160 GLN A O 1
ATOM 1265 N N . THR A 1 161 ? 5.749 -5.432 -1.631 1.00 95.75 161 THR A N 1
ATOM 1266 C CA . THR A 1 161 ? 4.672 -4.659 -1.015 1.00 95.75 161 THR A CA 1
ATOM 1267 C C . THR A 1 161 ? 3.384 -5.474 -1.021 1.00 95.75 161 THR A C 1
ATOM 1269 O O . THR A 1 161 ? 3.074 -6.169 -1.985 1.00 95.75 161 THR A O 1
ATOM 1272 N N . ASP A 1 162 ? 2.588 -5.355 0.043 1.00 95.94 162 ASP A N 1
ATOM 1273 C CA . ASP A 1 162 ? 1.261 -5.965 0.084 1.00 95.94 162 ASP A CA 1
ATOM 1274 C C . ASP A 1 162 ? 0.427 -5.524 -1.134 1.00 95.94 162 ASP A C 1
ATOM 1276 O O . ASP A 1 162 ? 0.187 -4.333 -1.358 1.00 95.94 162 ASP A O 1
ATOM 1280 N N . ARG A 1 163 ? -0.062 -6.504 -1.903 1.00 96.25 163 ARG A N 1
ATOM 1281 C CA . ARG A 1 163 ? -0.907 -6.308 -3.092 1.00 96.25 163 ARG A CA 1
ATOM 1282 C C . ARG A 1 163 ? -2.075 -5.349 -2.838 1.00 96.25 163 ARG A C 1
ATOM 1284 O O . ARG A 1 163 ? -2.465 -4.597 -3.730 1.00 96.25 163 ARG A O 1
ATOM 1291 N N . ARG A 1 164 ? -2.629 -5.354 -1.624 1.00 97.38 164 ARG A N 1
ATOM 1292 C CA . ARG A 1 164 ? -3.740 -4.488 -1.204 1.00 97.38 164 ARG A CA 1
ATOM 1293 C C . ARG A 1 164 ? -3.362 -3.007 -1.182 1.00 97.38 164 ARG A C 1
ATOM 1295 O O . ARG A 1 164 ? -4.176 -2.160 -1.542 1.00 97.38 164 ARG A O 1
ATOM 1302 N N . VAL A 1 165 ? -2.131 -2.683 -0.796 1.00 97.94 165 VAL A N 1
ATOM 1303 C CA . VAL A 1 165 ? -1.627 -1.302 -0.809 1.00 97.94 165 VAL A CA 1
ATOM 1304 C C . VAL A 1 165 ? -1.538 -0.793 -2.245 1.00 97.94 165 VAL A C 1
ATOM 1306 O O . VAL A 1 165 ? -2.036 0.288 -2.558 1.00 97.94 165 VAL A O 1
ATOM 1309 N N . ILE A 1 166 ? -0.998 -1.623 -3.140 1.00 98.19 166 ILE A N 1
ATOM 1310 C CA . ILE A 1 166 ? -0.875 -1.313 -4.569 1.00 98.19 166 ILE A CA 1
ATOM 1311 C C . ILE A 1 166 ? -2.257 -1.074 -5.188 1.00 98.19 166 ILE A C 1
ATOM 1313 O O . ILE A 1 166 ? -2.476 -0.088 -5.891 1.00 98.19 166 ILE A O 1
ATOM 1317 N N . GLU A 1 167 ? -3.214 -1.953 -4.892 1.00 98.31 167 GLU A N 1
ATOM 1318 C CA . GLU A 1 167 ? -4.597 -1.827 -5.352 1.00 98.31 167 GLU A CA 1
ATOM 1319 C C . GLU A 1 167 ? -5.255 -0.534 -4.877 1.00 98.31 167 GLU A C 1
ATOM 1321 O O . GLU A 1 167 ? -5.905 0.159 -5.666 1.00 98.31 167 GLU A O 1
ATOM 1326 N N . LEU A 1 168 ? -5.069 -0.187 -3.601 1.00 98.19 168 LEU A N 1
ATOM 1327 C CA . LEU A 1 168 ? -5.620 1.038 -3.045 1.00 98.19 168 LEU A CA 1
ATOM 1328 C C . LEU A 1 168 ? -5.027 2.269 -3.744 1.00 98.19 168 LEU A C 1
ATOM 1330 O O . LEU A 1 168 ? -5.789 3.159 -4.126 1.00 98.19 168 LEU A O 1
ATOM 1334 N N . GLY A 1 169 ? -3.715 2.282 -3.996 1.00 98.06 169 GLY A N 1
ATOM 1335 C CA . GLY A 1 169 ? -3.048 3.359 -4.733 1.00 98.06 169 GLY A CA 1
ATOM 1336 C C . GLY A 1 169 ? -3.560 3.501 -6.170 1.00 98.06 169 GLY A C 1
ATOM 1337 O O . GLY A 1 169 ? -3.868 4.610 -6.621 1.00 98.06 169 GLY A O 1
ATOM 1338 N N . ILE A 1 170 ? -3.762 2.383 -6.880 1.00 98.19 170 ILE A N 1
ATOM 1339 C CA . ILE A 1 170 ? -4.354 2.383 -8.228 1.00 98.19 170 ILE A CA 1
ATOM 1340 C C . ILE A 1 170 ? -5.766 2.979 -8.201 1.00 98.19 170 ILE A C 1
ATOM 1342 O O . ILE A 1 170 ? -6.081 3.867 -9.001 1.00 98.19 170 ILE A O 1
ATOM 1346 N N . LEU A 1 171 ? -6.614 2.520 -7.277 1.00 97.56 171 LEU A N 1
ATOM 1347 C CA . LEU A 1 171 ? -7.984 3.006 -7.128 1.00 97.56 171 LEU A CA 1
ATOM 1348 C C . LEU A 1 171 ? -8.021 4.498 -6.787 1.00 97.56 171 LEU A C 1
ATOM 1350 O O . LEU A 1 171 ? -8.768 5.250 -7.413 1.00 97.56 171 LEU A O 1
ATOM 1354 N N . GLN A 1 172 ? -7.201 4.949 -5.838 1.00 97.50 172 GLN A N 1
ATOM 1355 C CA . GLN A 1 172 ? -7.138 6.350 -5.424 1.00 97.50 172 GLN A CA 1
ATOM 1356 C C . GLN A 1 172 ? -6.731 7.261 -6.587 1.00 97.50 172 GLN A C 1
ATOM 1358 O O . GLN A 1 172 ? -7.431 8.234 -6.891 1.00 97.50 172 GLN A O 1
ATOM 1363 N N . THR A 1 173 ? -5.696 6.867 -7.331 1.00 97.62 173 THR A N 1
ATOM 1364 C CA . THR A 1 173 ? -5.272 7.571 -8.547 1.00 97.62 173 THR A CA 1
ATOM 1365 C C . THR A 1 173 ? -6.393 7.616 -9.588 1.00 97.62 173 THR A C 1
ATOM 1367 O O . THR A 1 173 ? -6.624 8.651 -10.214 1.00 97.62 173 THR A O 1
ATOM 1370 N N . LYS A 1 174 ? -7.125 6.510 -9.783 1.00 95.25 174 LYS A N 1
ATOM 1371 C CA . LYS A 1 174 ? -8.251 6.439 -10.729 1.00 95.25 174 LYS A CA 1
ATOM 1372 C C . LYS A 1 174 ? -9.387 7.377 -10.343 1.00 95.25 174 LYS A C 1
ATOM 1374 O O . LYS A 1 174 ? -9.881 8.099 -11.207 1.00 95.25 174 LYS A O 1
ATOM 1379 N N . PHE A 1 175 ? -9.763 7.426 -9.067 1.00 95.19 175 PHE A N 1
ATOM 1380 C CA . PHE A 1 175 ? -10.767 8.379 -8.590 1.00 95.19 175 PHE A CA 1
ATOM 1381 C C . PHE A 1 175 ? -10.319 9.827 -8.812 1.00 95.19 175 PHE A C 1
ATOM 1383 O O . PHE A 1 175 ? -11.117 10.646 -9.265 1.00 95.19 175 PHE A O 1
ATOM 1390 N N . ARG A 1 176 ? -9.037 10.133 -8.574 1.00 95.12 176 ARG A N 1
ATOM 1391 C CA . ARG A 1 176 ? -8.465 11.470 -8.789 1.00 95.12 176 ARG A CA 1
ATOM 1392 C C . ARG A 1 176 ? -8.399 11.860 -10.269 1.00 95.12 176 ARG A C 1
ATOM 1394 O O . ARG A 1 176 ? -8.679 13.002 -10.623 1.00 95.12 176 ARG A O 1
ATOM 1401 N N . ALA A 1 177 ? -8.058 10.917 -11.145 1.00 93.38 177 ALA A N 1
ATOM 1402 C CA . ALA A 1 177 ? -8.030 11.125 -12.592 1.00 93.38 177 ALA A CA 1
ATOM 1403 C C . ALA A 1 177 ? -9.438 11.216 -13.214 1.00 93.38 177 ALA A C 1
ATOM 1405 O O . ALA A 1 177 ? -9.599 11.754 -14.317 1.00 93.38 177 ALA A O 1
ATOM 1406 N N . GLY A 1 178 ? -10.456 10.696 -12.522 1.00 89.56 178 GLY A N 1
ATOM 1407 C CA . GLY A 1 178 ? -11.835 10.646 -12.991 1.00 89.56 178 GLY A CA 1
ATOM 1408 C C . GLY A 1 178 ? -11.963 9.792 -14.253 1.00 89.56 178 GLY A C 1
ATOM 1409 O O . GLY A 1 178 ? -11.589 8.623 -14.274 1.00 89.56 178 GLY A O 1
ATOM 1410 N N . ARG A 1 179 ? -12.481 10.384 -15.337 1.00 86.94 179 ARG A N 1
ATOM 1411 C CA . ARG A 1 179 ? -12.672 9.697 -16.631 1.00 86.94 179 ARG A CA 1
ATOM 1412 C C . ARG A 1 179 ? -11.421 9.673 -17.519 1.00 86.94 179 ARG A C 1
ATOM 1414 O O . ARG A 1 179 ? -11.467 9.135 -18.623 1.00 86.94 179 ARG A O 1
ATOM 1421 N N . LYS A 1 180 ? -10.306 10.274 -17.089 1.00 92.25 180 LYS A N 1
ATOM 1422 C CA . LYS A 1 180 ? -9.079 10.307 -17.896 1.00 92.25 180 LYS A CA 1
ATOM 1423 C C . LYS A 1 180 ? -8.431 8.923 -17.936 1.00 92.25 180 LYS A C 1
ATOM 1425 O O . LYS A 1 180 ? -8.240 8.275 -16.908 1.00 92.25 180 LYS A O 1
ATOM 1430 N N . ARG A 1 181 ? -8.040 8.483 -19.133 1.00 92.69 181 ARG A N 1
ATOM 1431 C CA . ARG A 1 181 ? -7.302 7.229 -19.310 1.00 92.69 181 ARG A CA 1
ATOM 1432 C C . ARG A 1 181 ? -5.854 7.411 -18.853 1.00 92.69 181 ARG A C 1
ATOM 1434 O O . ARG A 1 181 ? -5.134 8.255 -19.375 1.00 92.69 181 ARG A O 1
ATOM 1441 N N . ILE A 1 182 ? -5.433 6.590 -17.897 1.00 95.69 182 ILE A N 1
ATOM 1442 C CA . ILE A 1 182 ? -4.048 6.513 -17.414 1.00 95.69 182 ILE A CA 1
ATOM 1443 C C . ILE A 1 182 ? -3.347 5.404 -18.198 1.00 95.69 182 ILE A C 1
ATOM 1445 O O . ILE A 1 182 ? -3.863 4.292 -18.225 1.00 95.69 182 ILE A O 1
ATOM 1449 N N . ASN A 1 183 ? -2.209 5.695 -18.837 1.00 95.12 183 ASN A N 1
ATOM 1450 C CA . ASN A 1 183 ? -1.558 4.807 -19.820 1.00 95.12 183 ASN A CA 1
ATOM 1451 C C . ASN A 1 183 ? -0.243 4.163 -19.352 1.00 95.12 183 ASN A C 1
ATOM 1453 O O . ASN A 1 183 ? 0.397 3.461 -20.141 1.00 95.12 183 ASN A O 1
ATOM 1457 N N . SER A 1 184 ? 0.183 4.435 -18.118 1.00 97.12 184 SER A N 1
ATOM 1458 C CA . SER A 1 184 ? 1.422 3.913 -17.540 1.00 97.12 184 SER A CA 1
ATOM 1459 C C . SER A 1 184 ? 1.290 3.752 -16.029 1.00 97.12 184 SER A C 1
ATOM 1461 O O . SER A 1 184 ? 0.550 4.501 -15.390 1.00 97.12 184 SER A O 1
ATOM 1463 N N . PHE A 1 185 ? 2.010 2.780 -15.477 1.00 98.06 185 PHE A N 1
ATOM 1464 C CA . PHE A 1 185 ? 2.062 2.493 -14.052 1.00 98.06 185 PHE A CA 1
ATOM 1465 C C . PHE A 1 185 ? 2.704 3.626 -13.239 1.00 98.06 185 PHE A C 1
ATOM 1467 O O . PHE A 1 185 ? 2.333 3.846 -12.090 1.00 98.06 185 PHE A O 1
ATOM 1474 N N . ALA A 1 186 ? 3.593 4.416 -13.851 1.00 97.94 186 ALA A N 1
ATOM 1475 C CA . ALA A 1 186 ? 4.290 5.524 -13.194 1.00 97.94 186 ALA A CA 1
ATOM 1476 C C . ALA A 1 186 ? 3.355 6.589 -12.583 1.00 97.94 186 ALA A C 1
ATOM 1478 O O . ALA A 1 186 ? 3.761 7.316 -11.687 1.00 97.94 186 ALA A O 1
ATOM 1479 N N . TYR A 1 187 ? 2.098 6.679 -13.028 1.00 98.00 187 TYR A N 1
ATOM 1480 C CA . TYR A 1 187 ? 1.115 7.597 -12.440 1.00 98.00 187 TYR A CA 1
ATOM 1481 C C . TYR A 1 187 ? 0.542 7.115 -11.103 1.00 98.00 187 TYR A C 1
ATOM 1483 O O . TYR A 1 187 ? 0.014 7.931 -10.358 1.00 98.00 187 TYR A O 1
ATOM 1491 N N . PHE A 1 188 ? 0.618 5.813 -10.812 1.00 98.19 188 PHE A N 1
ATOM 1492 C CA . PHE A 1 188 ? 0.138 5.229 -9.554 1.00 98.19 188 PHE A CA 1
ATOM 1493 C C . PHE A 1 188 ? 1.191 5.288 -8.451 1.00 98.19 188 PHE A C 1
ATOM 1495 O O . PHE A 1 188 ? 0.849 5.243 -7.277 1.00 98.19 188 PHE A O 1
ATOM 1502 N N . VAL A 1 189 ? 2.461 5.405 -8.841 1.00 98.12 189 VAL A N 1
ATOM 1503 C CA . VAL A 1 189 ? 3.621 5.442 -7.949 1.00 98.12 189 VAL A CA 1
ATOM 1504 C C . VAL A 1 189 ? 3.440 6.388 -6.755 1.00 98.12 189 VAL A C 1
ATOM 1506 O O . VAL A 1 189 ? 3.578 5.891 -5.641 1.00 98.12 189 VAL A O 1
ATOM 1509 N N . PRO A 1 190 ? 3.091 7.681 -6.934 1.00 98.31 190 PRO A N 1
ATOM 1510 C CA . PRO A 1 190 ? 3.059 8.611 -5.806 1.00 98.31 190 PRO A CA 1
ATOM 1511 C C . PRO A 1 190 ? 2.013 8.227 -4.757 1.00 98.31 190 PRO A C 1
ATOM 1513 O O . PRO A 1 190 ? 2.263 8.321 -3.565 1.00 98.31 190 PRO A O 1
ATOM 1516 N N . GLU A 1 191 ? 0.850 7.746 -5.202 1.00 98.06 191 GLU A N 1
ATOM 1517 C CA . GLU A 1 191 ? -0.245 7.366 -4.304 1.00 98.06 191 GLU A CA 1
ATOM 1518 C C . GLU A 1 191 ? 0.058 6.031 -3.598 1.00 98.06 191 GLU A C 1
ATOM 1520 O O . GLU A 1 191 ? -0.343 5.832 -2.458 1.00 98.06 191 GLU A O 1
ATOM 1525 N N . ILE A 1 192 ? 0.786 5.110 -4.245 1.00 98.12 192 ILE A N 1
ATOM 1526 C CA . ILE A 1 192 ? 1.249 3.867 -3.603 1.00 98.12 192 ILE A CA 1
ATOM 1527 C C . ILE A 1 192 ? 2.285 4.185 -2.518 1.00 98.12 192 ILE A C 1
ATOM 1529 O O . ILE A 1 192 ? 2.174 3.661 -1.412 1.00 98.12 192 ILE A O 1
ATOM 1533 N N . GLU A 1 193 ? 3.265 5.039 -2.821 1.00 97.81 193 GLU A N 1
ATOM 1534 C CA . GLU A 1 193 ? 4.292 5.470 -1.862 1.00 97.81 193 GLU A CA 1
ATOM 1535 C C . GLU A 1 193 ? 3.662 6.172 -0.653 1.00 97.81 193 GLU A C 1
ATOM 1537 O O . GLU A 1 193 ? 3.956 5.799 0.480 1.00 97.81 193 GLU A O 1
ATOM 1542 N N . GLU A 1 194 ? 2.707 7.078 -0.878 1.00 97.38 194 GLU A N 1
ATOM 1543 C CA . GLU A 1 194 ? 1.969 7.749 0.198 1.00 97.38 194 GLU A CA 1
ATOM 1544 C C . GLU A 1 194 ? 1.255 6.744 1.121 1.00 97.38 194 GLU A C 1
ATOM 1546 O O . GLU A 1 194 ? 1.322 6.854 2.342 1.00 97.38 194 GLU A O 1
ATOM 1551 N N . ILE A 1 195 ? 0.606 5.710 0.575 1.00 97.00 195 ILE A N 1
ATOM 1552 C CA . ILE A 1 195 ? -0.079 4.701 1.402 1.00 97.00 195 ILE A CA 1
ATOM 1553 C C . ILE A 1 195 ? 0.916 3.860 2.214 1.00 97.00 195 ILE A C 1
ATOM 1555 O O . ILE A 1 195 ? 0.613 3.501 3.355 1.00 97.00 195 ILE A O 1
ATOM 1559 N N . ILE A 1 196 ? 2.087 3.547 1.651 1.00 96.69 196 ILE A N 1
ATOM 1560 C CA . ILE A 1 196 ? 3.162 2.853 2.376 1.00 96.69 196 ILE A CA 1
ATOM 1561 C C . ILE A 1 196 ? 3.641 3.720 3.549 1.00 96.69 196 ILE A C 1
ATOM 1563 O O . ILE A 1 196 ? 3.775 3.215 4.665 1.00 96.69 196 ILE A O 1
ATOM 1567 N N . GLU A 1 197 ? 3.842 5.019 3.322 1.00 96.81 197 GLU A N 1
ATOM 1568 C CA . GLU A 1 197 ? 4.263 5.980 4.351 1.00 96.81 197 GLU A CA 1
ATOM 1569 C C . GLU A 1 197 ? 3.234 6.132 5.478 1.00 96.81 197 GLU A C 1
ATOM 1571 O O . GLU A 1 197 ? 3.608 6.276 6.641 1.00 96.81 197 GLU A O 1
ATOM 1576 N N . LEU A 1 198 ? 1.939 6.037 5.161 1.00 93.50 198 LEU A N 1
ATOM 1577 C CA . LEU A 1 198 ? 0.859 6.107 6.150 1.00 93.50 198 LEU A CA 1
ATOM 1578 C C . LEU A 1 198 ? 0.794 4.892 7.092 1.00 93.50 198 LEU A C 1
ATOM 1580 O O . LEU A 1 198 ? 0.063 4.954 8.080 1.00 93.50 198 LEU A O 1
ATOM 1584 N N . GLN A 1 199 ? 1.513 3.799 6.795 1.00 92.75 199 GLN A N 1
ATOM 1585 C CA . GLN A 1 199 ? 1.579 2.582 7.621 1.00 92.75 199 GLN A CA 1
ATOM 1586 C C . GLN A 1 199 ? 0.199 2.086 8.091 1.00 92.75 199 GLN A C 1
ATOM 1588 O O . GLN A 1 199 ? -0.014 1.731 9.252 1.00 92.75 199 GLN A O 1
ATOM 1593 N N . ILE A 1 200 ? -0.776 2.084 7.178 1.00 92.31 200 ILE A N 1
ATOM 1594 C CA . ILE A 1 200 ? -2.153 1.693 7.489 1.00 92.31 200 ILE A CA 1
ATOM 1595 C C . ILE A 1 200 ? -2.180 0.223 7.924 1.00 92.31 200 ILE A C 1
ATOM 1597 O O . ILE A 1 200 ? -1.655 -0.647 7.230 1.00 92.31 200 ILE A O 1
ATOM 1601 N N . SER A 1 201 ? -2.844 -0.067 9.047 1.00 94.31 201 SER A N 1
ATOM 1602 C CA . SER A 1 201 ? -2.981 -1.444 9.523 1.00 94.31 201 SER A CA 1
ATOM 1603 C C . SER A 1 201 ? -3.705 -2.327 8.503 1.00 94.31 201 SER A C 1
ATOM 1605 O O . SER A 1 201 ? -4.630 -1.902 7.805 1.00 94.31 201 SER A O 1
ATOM 1607 N N . THR A 1 202 ? -3.318 -3.598 8.456 1.00 91.88 202 THR A N 1
ATOM 1608 C CA . THR A 1 202 ? -3.883 -4.612 7.557 1.00 91.88 202 THR A CA 1
ATOM 1609 C C . THR A 1 202 ? -5.417 -4.693 7.604 1.00 91.88 202 THR A C 1
ATOM 1611 O O . THR A 1 202 ? -6.078 -4.850 6.574 1.00 91.88 202 THR A O 1
ATOM 1614 N N . GLU A 1 203 ? -5.997 -4.572 8.798 1.00 93.50 203 GLU A N 1
ATOM 1615 C CA . GLU A 1 203 ? -7.445 -4.619 9.021 1.00 93.50 203 GLU A CA 1
ATOM 1616 C C . GLU A 1 203 ? -8.142 -3.390 8.432 1.00 93.50 203 GLU A C 1
ATOM 1618 O O . GLU A 1 203 ? -9.134 -3.509 7.706 1.00 93.50 203 GLU A O 1
ATOM 1623 N N . MET A 1 204 ? -7.582 -2.203 8.684 1.00 92.06 204 MET A N 1
ATOM 1624 C CA . MET A 1 204 ? -8.093 -0.949 8.141 1.00 92.06 204 MET A CA 1
ATOM 1625 C C . MET A 1 204 ? -7.993 -0.939 6.612 1.00 92.06 204 MET A C 1
ATOM 1627 O O . MET A 1 204 ? -8.948 -0.561 5.928 1.00 92.06 204 MET A O 1
ATOM 1631 N N . LEU A 1 205 ? -6.879 -1.430 6.065 1.00 94.88 205 LEU A N 1
ATOM 1632 C CA . LEU A 1 205 ? -6.659 -1.543 4.627 1.00 94.88 205 LEU A CA 1
ATOM 1633 C C . LEU A 1 205 ? -7.755 -2.381 3.953 1.00 94.88 205 LEU A C 1
ATOM 1635 O O . LEU A 1 205 ? -8.298 -1.975 2.924 1.00 94.88 205 LEU A O 1
ATOM 1639 N N . ALA A 1 206 ? -8.146 -3.507 4.559 1.00 94.19 206 ALA A N 1
ATOM 1640 C CA . ALA A 1 206 ? -9.220 -4.355 4.045 1.00 94.19 206 ALA A CA 1
ATOM 1641 C C . ALA A 1 206 ? -10.584 -3.639 4.027 1.00 94.19 206 ALA A C 1
ATOM 1643 O O . ALA A 1 206 ? -11.319 -3.723 3.036 1.00 94.19 206 ALA A O 1
ATOM 1644 N N . VAL A 1 207 ? -10.920 -2.899 5.090 1.00 95.44 207 VAL A N 1
ATOM 1645 C CA . VAL A 1 207 ? -12.175 -2.131 5.180 1.00 95.44 207 VAL A CA 1
ATOM 1646 C C . VAL A 1 207 ? -12.217 -1.016 4.132 1.00 95.44 207 VAL A C 1
ATOM 1648 O O . VAL A 1 207 ? -13.225 -0.858 3.433 1.00 95.44 207 VAL A O 1
ATOM 1651 N N . VAL A 1 208 ? -11.121 -0.265 3.988 1.00 95.81 208 VAL A N 1
ATOM 1652 C CA . VAL A 1 208 ? -11.007 0.828 3.013 1.00 95.81 208 VAL A CA 1
ATOM 1653 C C . VAL A 1 208 ? -11.111 0.286 1.590 1.00 95.81 208 VAL A C 1
ATOM 1655 O O . VAL A 1 208 ? -11.912 0.795 0.799 1.00 95.81 208 VAL A O 1
ATOM 1658 N N . LEU A 1 209 ? -10.375 -0.779 1.270 1.00 96.75 209 LEU A N 1
ATOM 1659 C CA . LEU A 1 209 ? -10.425 -1.411 -0.046 1.00 96.75 209 LEU A CA 1
ATOM 1660 C C . LEU A 1 209 ? -11.814 -1.915 -0.409 1.00 96.75 209 LEU A C 1
ATOM 1662 O O . LEU A 1 209 ? -12.264 -1.670 -1.528 1.00 96.75 209 LEU A O 1
ATOM 1666 N N . ARG A 1 210 ? -12.522 -2.568 0.521 1.00 97.12 210 ARG A N 1
ATOM 1667 C CA . ARG A 1 210 ? -13.896 -3.031 0.281 1.00 97.12 210 ARG A CA 1
ATOM 1668 C C . ARG A 1 210 ? -14.785 -1.876 -0.183 1.00 97.12 210 ARG A C 1
ATOM 1670 O O . ARG A 1 210 ? -15.402 -1.960 -1.243 1.00 97.12 210 ARG A O 1
ATOM 1677 N N . ARG A 1 211 ? -14.768 -0.755 0.547 1.00 96.44 211 ARG A N 1
ATOM 1678 C CA . ARG A 1 211 ? -15.550 0.442 0.199 1.00 96.44 211 ARG A CA 1
ATOM 1679 C C . ARG A 1 211 ? -15.122 1.050 -1.141 1.00 96.44 211 ARG A C 1
ATOM 1681 O O . ARG A 1 211 ? -15.974 1.478 -1.920 1.00 96.44 211 ARG A O 1
ATOM 1688 N N . ARG A 1 212 ? -13.817 1.105 -1.428 1.00 95.62 212 ARG A N 1
ATOM 1689 C CA . ARG A 1 212 ? -13.292 1.653 -2.692 1.00 95.62 212 ARG A CA 1
ATOM 1690 C C . ARG A 1 212 ? -13.657 0.786 -3.897 1.00 95.62 212 ARG A C 1
ATOM 1692 O O . ARG A 1 212 ? -14.044 1.333 -4.926 1.00 95.62 212 ARG A O 1
ATOM 1699 N N . ARG A 1 213 ? -13.619 -0.541 -3.764 1.00 96.12 213 ARG A N 1
ATOM 1700 C CA . ARG A 1 213 ? -14.078 -1.483 -4.798 1.00 96.12 213 ARG A CA 1
ATOM 1701 C C . ARG A 1 213 ? -15.562 -1.305 -5.102 1.00 96.12 213 ARG A C 1
ATOM 1703 O O . ARG A 1 213 ? -15.929 -1.191 -6.266 1.00 96.12 213 ARG A O 1
ATOM 1710 N N . GLU A 1 214 ? -16.408 -1.193 -4.078 1.00 95.94 214 GLU A N 1
ATOM 1711 C CA . GLU A 1 214 ? -17.843 -0.927 -4.264 1.00 95.94 214 GLU A CA 1
ATOM 1712 C C . GLU A 1 214 ? -18.093 0.386 -5.021 1.00 95.94 214 GLU A C 1
ATOM 1714 O O . GLU A 1 214 ? -18.930 0.444 -5.922 1.00 95.94 214 GLU A O 1
ATOM 1719 N N . GLN A 1 215 ? -17.356 1.448 -4.679 1.00 94.19 215 GLN A N 1
ATOM 1720 C CA . GLN A 1 215 ? -17.423 2.724 -5.398 1.00 94.19 215 GLN A CA 1
ATOM 1721 C C . GLN A 1 215 ? -16.982 2.579 -6.857 1.00 94.19 215 GLN A C 1
ATOM 1723 O O . GLN A 1 215 ? -17.617 3.145 -7.745 1.00 94.19 215 GLN A O 1
ATOM 1728 N N . TRP A 1 216 ? -15.922 1.811 -7.109 1.00 93.62 216 TRP A N 1
ATOM 1729 C CA . TRP A 1 216 ? -15.422 1.563 -8.456 1.00 93.62 216 TRP A CA 1
ATOM 1730 C C . TRP A 1 216 ? -16.449 0.829 -9.320 1.00 93.62 216 TRP A C 1
ATOM 1732 O O . TRP A 1 216 ? -16.753 1.283 -10.419 1.00 93.62 216 TRP A O 1
ATOM 1742 N N . VAL A 1 217 ? -17.052 -0.243 -8.798 1.00 93.12 217 VAL A N 1
ATOM 1743 C CA . VAL A 1 217 ? -18.108 -0.997 -9.496 1.00 93.12 217 VAL A CA 1
ATOM 1744 C C . VAL A 1 217 ? -19.297 -0.095 -9.830 1.00 93.12 217 VAL A C 1
ATOM 1746 O O . VAL A 1 217 ? -19.789 -0.121 -10.957 1.00 93.12 217 VAL A O 1
ATOM 1749 N N . LYS A 1 218 ? -19.723 0.761 -8.891 1.00 92.31 218 LYS A N 1
ATOM 1750 C CA . LYS A 1 218 ? -20.806 1.730 -9.134 1.00 92.31 218 LYS A CA 1
ATOM 1751 C C . LYS A 1 218 ? -20.471 2.712 -10.255 1.00 92.31 218 LYS A C 1
ATOM 1753 O O . LYS A 1 218 ? -21.345 3.010 -11.059 1.00 92.31 218 LYS A O 1
ATOM 1758 N N . LEU A 1 219 ? -19.229 3.195 -10.326 1.00 88.69 219 LEU A N 1
ATOM 1759 C CA . LEU A 1 219 ? -18.803 4.089 -11.405 1.00 88.69 219 LEU A CA 1
ATOM 1760 C C . LEU A 1 219 ? -18.750 3.387 -12.763 1.00 88.69 219 LEU A C 1
ATOM 1762 O O . LEU A 1 219 ? -19.119 3.998 -13.760 1.00 88.69 219 LEU A O 1
ATOM 1766 N N . GLN A 1 220 ? -18.311 2.126 -12.808 1.00 85.81 220 GLN A N 1
ATOM 1767 C CA . GLN A 1 220 ? -18.275 1.347 -14.049 1.00 85.81 220 GLN A CA 1
ATOM 1768 C C . GLN A 1 220 ? -19.682 1.033 -14.572 1.00 85.81 220 GLN A C 1
ATOM 1770 O O . GLN A 1 220 ? -19.904 1.091 -15.771 1.00 85.81 220 GLN A O 1
ATOM 1775 N N . GLY A 1 221 ? -20.646 0.758 -13.687 1.00 77.44 221 GLY A N 1
ATOM 1776 C CA . GLY A 1 221 ? -22.039 0.498 -14.077 1.00 77.44 221 GLY A CA 1
ATOM 1777 C C . GLY A 1 221 ? -22.847 1.740 -14.483 1.00 77.44 221 GLY A C 1
ATOM 1778 O O . GLY A 1 221 ? -23.972 1.602 -14.948 1.00 77.44 221 GLY A O 1
ATOM 1779 N N . GLN A 1 222 ? -22.307 2.944 -14.278 1.00 60.56 222 GLN A N 1
ATOM 1780 C CA . GLN A 1 222 ? -22.923 4.217 -14.681 1.00 60.56 222 GLN A CA 1
ATOM 1781 C C . GLN A 1 222 ? -22.342 4.792 -15.984 1.00 60.56 222 GLN A C 1
ATOM 1783 O O . GLN A 1 222 ? -22.782 5.861 -16.417 1.00 60.56 222 GLN A O 1
ATOM 1788 N N . ALA A 1 223 ? -21.328 4.142 -16.560 1.00 52.12 223 ALA A N 1
ATOM 1789 C CA . ALA A 1 223 ? -20.661 4.541 -17.799 1.00 52.12 223 ALA A CA 1
ATOM 1790 C C . ALA A 1 223 ? -21.214 3.757 -18.994 1.00 52.12 223 ALA A C 1
ATOM 1792 O O . ALA A 1 223 ? -21.290 4.376 -20.078 1.00 52.12 223 ALA A O 1
#

Foldseek 3Di:
DDDDDDDDDDDDDDDDDDDDDDDDDDDDDDDDDDDDDDDDDDDDDDDDDDPDDPPPPPPPDPVVPPPDDPDDDDDDPVVLVVLVVVCVVVVHDSVRVVVVVVVVVVVVVVVVVVVPPPPPDPPDPDDPLAADVLLQVLCCVLQVAHDDPQQSVLRSVCNVPDSLLLNLLSLVLCVVCPPDHDHHNNSSNVSSVVSVVVVDDPVRSVVSSVVSVVVVVVSVVVD

pLDDT: mean 77.69, std 20.47, range [38.91, 98.31]